Protein 8RDM (pdb70)

InterPro domains:
  IPR001077 O-methyltransferase, C-terminal domain [PF00891] (115-324)
  IPR012967 Caffeic acid 3-O-methyltransferase-like, dimerisation domain [PF08100] (16-91)
  IPR016461 O-methyltransferase-like [PIRSF005739] (3-325)
  IPR016461 O-methyltransferase-like [PS51683] (16-346)
  IPR029063 S-adenosyl-L-methionine-dependent methyltransferase superfamily [G3DSA:3.40.50.150] (156-325)
  IPR029063 S-adenosyl-L-methionine-dependent methyltransferase superfamily [SSF53335] (97-338)
  IPR036388 Winged helix-like DNA-binding domain superfamily [G3DSA:1.10.10.10] (1-103)
  IPR036390 Winged helix DNA-binding domain superfamily [SSF46785] (14-96)

Nearest PDB structures (foldseek):
  8rdn-assembly2_D  TM=1.000E+00  e=4.407E-62  Xenorhabdus doucetiae FRM16 = DSM 17909
  3gwz-assembly1_A  TM=9.019E-01  e=2.117E-31  Streptomyces lavendulae
  8h3t-assembly1_B  TM=9.261E-01  e=1.128E-29  Streptomyces galtieri
  4wxh-assembly1_B  TM=8.421E-01  e=4.595E-28  Streptomyces peucetius
  7phe-assembly1_B  TM=8.552E-01  e=6.692E-28  Streptomyces peucetius

Radius of gyration: 21.36 Å; Cα contacts (8 Å, |Δi|>4): 637; chains: 1; bounding box: 58×55×50 Å

Solvent-accessible surface area: 17078 Å² total; per-residue (Å²): 93,95,181,74,89,101,91,108,154,110,128,28,74,142,59,65,111,31,37,3,18,1,2,120,51,45,0,2,49,48,10,12,135,41,115,17,32,3,117,101,5,12,219,82,19,145,60,96,29,102,31,0,44,173,27,0,135,38,0,33,68,63,37,38,4,101,50,68,108,126,6,70,0,23,26,31,88,51,0,19,60,12,36,115,97,46,119,89,25,42,9,35,37,20,58,6,50,29,20,66,36,3,50,121,0,74,116,45,43,122,75,0,100,182,57,49,142,22,2,0,41,115,73,40,66,31,61,5,62,118,29,5,51,57,81,104,157,19,11,48,70,28,6,13,0,43,84,6,30,11,39,17,2,3,84,20,0,18,106,82,14,92,2,79,92,32,196,44,1,5,1,0,18,11,17,7,0,10,6,0,12,13,0,0,132,100,40,99,125,7,119,6,33,0,5,22,56,79,80,11,9,114,95,0,29,102,74,3,163,89,24,42,4,109,106,33,6,60,43,58,54,30,73,30,52,112,78,6,26,58,76,12,45,0,0,0,0,18,12,7,3,20,13,49,63,36,119,55,0,11,122,0,0,33,12,0,87,99,9,4,70,135,233,4,81,0,0,2,0,11,12,40,23,58,130,173,72,94,132,56,104,11,99,54,65,2,55,83,20,30,52,28,18,23,0,5,32,15,5,111,4,16,30,108,63,34,14,58,142,4,0,60,156,1,24,0,59,11,74,123,37,33,97,14,29,97,91,3,20,12,21,0,0,7,0,34,43,28,131,136

Organism: NCBI:txid173560

Secondary structure (DSSP, 8-state):
-HHHHHHHHHTHHHHHHHHHHHHHTTHHHHHTTS-EEHHHHHHHHT--HHHHHHHHHHHHHTTSEEEEETTEEEE-HHHHTTSTT-TT--HHHHHHHTSHHHHGGGGGHHHHHHHSS-SHHHHHSS-HHHHHHT-HHHHHHHHHHHHHHHHHHHTTGGGTS--TT-SEEEEET-TTSHHHHHHHTT-TT-EEEEEE-HHHHHHHHHHHHHTT-TTTEEEEE--TTT------SEEEEES-GGGS-HHHHHHHHHHHHHHHTTT-EEEEEE-EE-SS-----SSS-HHHHHHHHHHHHS---EEHHHHHHHHHHTTEEEEEEEE--TTT--EEEEEEE---

Sequence (340 aa):
GARSLLMQRLFGSRVTEVLAAMARLDLADAIGDGIADVHDLARSCDLPADGLHRLLRALAGLGMCCEESEPGKFALTASGALLRKDHPESVYDFARFHTAPETTRPWTNLEQALRTGRPTFDEHFGSPLYEYMAGHPELSARFAAAMRGESLATADTIAEHYDFSPYRTVVTDVGGGDGTLITTAILRRRHPDLRRGTIFETPEIAERAAERVRAAGLHDRCAVVVSGDFFDLVPGGADLYLVKSTLHNWDDEHVVRILSSCRTALADRGRLLVIDVVLPDRRAEPDPAELNPYVKDLQMLVLLGGRERTRAHLDRLCARAGLVIDRVLPLPPHVGLSLTEVVPAPA

Structure (mmCIF, N/CA/C/O backbone):
data_8RDM
#
_entry.id   8RDM
#
_cell.length_a   53.210
_cell.length_b   53.210
_cell.length_c   207.950
_cell.angle_alpha   90.00
_cell.angle_beta   90.00
_cell.angle_gamma   90.00
#
_symmetry.space_group_name_H-M   'P 41 2 2'
#
loop_
_entity.id
_entity.type
_entity.pdbx_description
1 polymer DtpM
2 non-polymer S-ADENOSYL-L-HOMOCYSTEINE
3 non-polymer GLYCEROL
4 water water
#
loop_
_atom_site.group_PDB
_atom_site.id
_atom_site.type_symbol
_atom_site.label_atom_id
_atom_site.label_alt_id
_atom_site.label_comp_id
_atom_site.label_asym_id
_atom_site.label_entity_id
_atom_site.label_seq_id
_atom_site.pdbx_PDB_ins_code
_atom_site.Cartn_x
_atom_site.Cartn_y
_atom_site.Cartn_z
_atom_site.occupancy
_atom_site.B_iso_or_equiv
_atom_site.auth_seq_id
_atom_site.auth_comp_id
_atom_site.auth_asym_id
_atom_site.auth_atom_id
_atom_site.pdbx_PDB_model_num
ATOM 1 N N . GLY A 1 9 ? 9.023 40.405 17.020 1.00 38.57 10 GLY A N 1
ATOM 2 C CA . GLY A 1 9 ? 9.382 40.880 15.653 1.00 36.01 10 GLY A CA 1
ATOM 3 C C . GLY A 1 9 ? 8.966 42.324 15.416 1.00 31.95 10 GLY A C 1
ATOM 4 O O . GLY A 1 9 ? 8.485 42.974 16.367 1.00 29.94 10 GLY A O 1
ATOM 5 N N . ALA A 1 10 ? 9.144 42.807 14.183 1.00 28.57 11 ALA A N 1
ATOM 6 C CA . ALA A 1 10 ? 8.904 44.210 13.768 1.00 27.22 11 ALA A CA 1
ATOM 7 C C . ALA A 1 10 ? 7.412 44.553 13.890 1.00 24.75 11 ALA A C 1
ATOM 8 O O . ALA A 1 10 ? 7.091 45.652 14.386 1.00 25.46 11 ALA A O 1
ATOM 10 N N . ARG A 1 11 ? 6.534 43.646 13.455 1.00 23.37 12 ARG A N 1
ATOM 11 C CA . ARG A 1 11 ? 5.059 43.834 13.486 1.00 23.29 12 ARG A CA 1
ATOM 12 C C . ARG A 1 11 ? 4.567 43.785 14.939 1.00 22.95 12 ARG A C 1
ATOM 13 O O . ARG A 1 11 ? 3.791 44.679 15.322 1.00 23.59 12 ARG A O 1
ATOM 21 N N . SER A 1 12 ? 5.002 42.789 15.715 1.00 23.45 13 SER A N 1
ATOM 22 C CA . SER A 1 12 ? 4.633 42.621 17.148 1.00 24.57 13 SER A CA 1
ATOM 23 C C . SER A 1 12 ? 4.980 43.894 17.934 1.00 25.05 13 SER A C 1
ATOM 24 O O . SER A 1 12 ? 4.112 44.366 18.695 1.00 26.63 13 SER A O 1
ATOM 27 N N . LEU A 1 13 ? 6.194 44.429 17.754 1.00 26.03 14 LEU A N 1
ATOM 28 C CA . LEU A 1 13 ? 6.666 45.659 18.450 1.00 27.02 14 LEU A CA 1
ATOM 29 C C . LEU A 1 13 ? 5.715 46.819 18.135 1.00 25.93 14 LEU A C 1
ATOM 30 O O . LEU A 1 13 ? 5.296 47.512 19.083 1.00 27.09 14 LEU A O 1
ATOM 35 N N . LEU A 1 14 ? 5.379 47.021 16.858 1.00 24.08 15 LEU A N 1
ATOM 36 C CA . LEU A 1 14 ? 4.492 48.131 16.416 1.00 23.46 15 LEU A CA 1
ATOM 37 C C . LEU A 1 14 ? 3.109 47.964 17.056 1.00 23.29 15 LEU A C 1
ATOM 38 O O . LEU A 1 14 ? 2.599 48.953 17.614 1.00 23.50 15 LEU A O 1
ATOM 43 N N . MET A 1 15 ? 2.534 46.759 16.978 1.00 24.27 16 MET A N 1
ATOM 44 C CA . MET A 1 15 ? 1.193 46.430 17.535 1.00 27.11 16 MET A CA 1
ATOM 45 C C . MET A 1 15 ? 1.173 46.734 19.036 1.00 27.63 16 MET A C 1
ATOM 46 O O . MET A 1 15 ? 0.187 47.345 19.495 1.00 29.24 16 MET A O 1
ATOM 51 N N . GLN A 1 16 ? 2.224 46.319 19.753 1.00 29.48 17 GLN A N 1
ATOM 52 C CA . GLN A 1 16 ? 2.449 46.607 21.197 1.00 31.85 17 GLN A CA 1
ATOM 53 C C . GLN A 1 16 ? 2.340 48.118 21.442 1.00 30.47 17 GLN A C 1
ATOM 54 O O . GLN A 1 16 ? 1.539 48.509 22.320 1.00 32.32 17 GLN A O 1
ATOM 60 N N . ARG A 1 17 ? 3.123 48.922 20.710 1.00 27.49 18 ARG A N 1
ATOM 61 C CA . ARG A 1 17 ? 3.185 50.403 20.870 1.00 27.86 18 ARG A CA 1
ATOM 62 C C . ARG A 1 17 ? 1.791 51.001 20.666 1.00 25.96 18 ARG A C 1
ATOM 63 O O . ARG A 1 17 ? 1.404 51.873 21.463 1.00 24.61 18 ARG A O 1
ATOM 71 N N . LEU A 1 18 ? 1.087 50.570 19.613 1.00 23.57 19 LEU A N 1
ATOM 72 C CA . LEU A 1 18 ? -0.221 51.147 19.202 1.00 23.57 19 LEU A CA 1
ATOM 73 C C . LEU A 1 18 ? -1.266 50.921 20.303 1.00 23.58 19 LEU A C 1
ATOM 74 O O . LEU A 1 18 ? -2.095 51.820 20.501 1.00 24.50 19 LEU A O 1
ATOM 79 N N . PHE A 1 19 ? -1.205 49.792 21.018 1.00 24.20 20 PHE A N 1
ATOM 80 C CA . PHE A 1 19 ? -2.190 49.415 22.069 1.00 26.02 20 PHE A CA 1
ATOM 81 C C . PHE A 1 19 ? -1.741 49.921 23.449 1.00 25.19 20 PHE A C 1
ATOM 82 O O . PHE A 1 19 ? -2.417 49.598 24.446 1.00 25.75 20 PHE A O 1
ATOM 90 N N . GLY A 1 20 ? -0.684 50.739 23.498 1.00 24.84 21 GLY A N 1
ATOM 91 C CA . GLY A 1 20 ? -0.110 51.296 24.739 1.00 25.06 21 GLY A CA 1
ATOM 92 C C . GLY A 1 20 ? -1.116 52.097 25.552 1.00 23.73 21 GLY A C 1
ATOM 93 O O . GLY A 1 20 ? -1.125 51.935 26.789 1.00 24.12 21 GLY A O 1
ATOM 94 N N . SER A 1 21 ? -1.929 52.940 24.906 1.00 24.22 22 SER A N 1
ATOM 95 C CA . SER A 1 21 ? -2.907 53.833 25.588 1.00 24.10 22 SER A CA 1
ATOM 96 C C . SER A 1 21 ? -3.984 52.997 26.288 1.00 24.39 22 SER A C 1
ATOM 97 O O . SER A 1 21 ? -4.418 53.394 27.384 1.00 25.10 22 SER A O 1
ATOM 100 N N . ARG A 1 22 ? -4.386 51.875 25.684 1.00 22.83 23 ARG A N 1
ATOM 101 C CA . ARG A 1 22 ? -5.408 50.955 26.249 1.00 23.80 23 ARG A CA 1
ATOM 102 C C . ARG A 1 22 ? -4.808 50.253 27.474 1.00 23.15 23 ARG A C 1
ATOM 103 O O . ARG A 1 22 ? -5.497 50.162 28.505 1.00 23.10 23 ARG A O 1
ATOM 111 N N . VAL A 1 23 ? -3.547 49.823 27.377 1.00 22.38 24 VAL A N 1
ATOM 112 C CA . VAL A 1 23 ? -2.782 49.216 28.507 1.00 22.58 24 VAL A CA 1
ATOM 113 C C . VAL A 1 23 ? -2.747 50.217 29.672 1.00 22.30 24 VAL A C 1
ATOM 114 O O . VAL A 1 23 ? -3.011 49.800 30.815 1.00 22.60 24 VAL A O 1
ATOM 118 N N . THR A 1 24 ? -2.457 51.493 29.401 1.00 22.32 25 THR A N 1
ATOM 119 C CA . THR A 1 24 ? -2.378 52.559 30.435 1.00 22.53 25 THR A CA 1
ATOM 120 C C . THR A 1 24 ? -3.744 52.692 31.120 1.00 22.80 25 THR A C 1
ATOM 121 O O . THR A 1 24 ? -3.771 52.748 32.365 1.00 24.26 25 THR A O 1
ATOM 125 N N . GLU A 1 25 ? -4.833 52.705 30.344 1.00 23.47 26 GLU A N 1
ATOM 126 C CA . GLU A 1 25 ? -6.220 52.841 30.867 1.00 24.95 26 GLU A CA 1
ATOM 127 C C . GLU A 1 25 ? -6.529 51.681 31.824 1.00 23.77 26 GLU A C 1
ATOM 128 O O . GLU A 1 25 ? -7.203 51.927 32.838 1.00 24.10 26 GLU A O 1
ATOM 134 N N . VAL A 1 26 ? -6.052 50.468 31.526 1.00 23.13 27 VAL A N 1
ATOM 135 C CA . VAL A 1 26 ? -6.254 49.267 32.394 1.00 23.99 27 VAL A CA 1
ATOM 136 C C . VAL A 1 26 ? -5.541 49.511 33.732 1.00 23.25 27 VAL A C 1
ATOM 137 O O . VAL A 1 26 ? -6.160 49.276 34.786 1.00 21.79 27 VAL A O 1
ATOM 141 N N . LEU A 1 27 ? -4.288 49.970 33.686 1.00 23.20 28 LEU A N 1
ATOM 142 C CA . LEU A 1 27 ? -3.467 50.268 34.892 1.00 24.56 28 LEU A CA 1
ATOM 143 C C . LEU A 1 27 ? -4.091 51.432 35.672 1.00 24.81 28 LEU A C 1
ATOM 144 O O . LEU A 1 27 ? -4.129 51.345 36.920 1.00 24.96 28 LEU A O 1
ATOM 149 N N . ALA A 1 28 ? -4.569 52.467 34.973 1.00 24.36 29 ALA A N 1
ATOM 150 C CA . ALA A 1 28 ? -5.222 53.658 35.571 1.00 24.75 29 ALA A CA 1
ATOM 151 C C . ALA A 1 28 ? -6.436 53.220 36.402 1.00 24.83 29 ALA A C 1
ATOM 152 O O . ALA A 1 28 ? -6.588 53.725 37.533 1.00 25.32 29 ALA A O 1
ATOM 154 N N . ALA A 1 29 ? -7.253 52.305 35.867 1.00 24.64 30 ALA A N 1
ATOM 155 C CA . ALA A 1 29 ? -8.458 51.750 36.529 1.00 25.96 30 ALA A CA 1
ATOM 156 C C . ALA A 1 29 ? -8.046 51.013 37.808 1.00 25.96 30 ALA A C 1
ATOM 157 O O . ALA A 1 29 ? -8.689 51.236 38.851 1.00 26.68 30 ALA A O 1
ATOM 159 N N . MET A 1 30 ? -7.011 50.172 37.733 1.00 25.64 31 MET A N 1
ATOM 160 C CA . MET A 1 30 ? -6.497 49.421 38.909 1.00 26.41 31 MET A CA 1
ATOM 161 C C . MET A 1 30 ? -6.146 50.412 40.025 1.00 26.63 31 MET A C 1
ATOM 162 O O . MET A 1 30 ? -6.570 50.175 41.172 1.00 25.99 31 MET A O 1
ATOM 167 N N . ALA A 1 31 ? -5.420 51.485 39.691 1.00 25.48 32 ALA A N 1
ATOM 168 C CA . ALA A 1 31 ? -4.937 52.517 40.641 1.00 26.01 32 ALA A CA 1
ATOM 169 C C . ALA A 1 31 ? -6.123 53.300 41.221 1.00 26.45 32 ALA A C 1
ATOM 170 O O . ALA A 1 31 ? -6.195 53.424 42.458 1.00 25.57 32 ALA A O 1
ATOM 172 N N . ARG A 1 32 ? -7.018 53.806 40.367 1.00 28.16 33 ARG A N 1
ATOM 173 C CA . ARG A 1 32 ? -8.189 54.628 40.782 1.00 29.15 33 ARG A CA 1
ATOM 174 C C . ARG A 1 32 ? -9.111 53.814 41.701 1.00 28.62 33 ARG A C 1
ATOM 175 O O . ARG A 1 32 ? -9.647 54.406 42.653 1.00 29.13 33 ARG A O 1
ATOM 183 N N . LEU A 1 33 ? -9.283 52.515 41.431 1.00 27.69 34 LEU A N 1
ATOM 184 C CA . LEU A 1 33 ? -10.193 51.616 42.198 1.00 28.84 34 LEU A CA 1
ATOM 185 C C . LEU A 1 33 ? -9.468 51.009 43.408 1.00 28.15 34 LEU A C 1
ATOM 186 O O . LEU A 1 33 ? -10.127 50.263 44.156 1.00 27.79 34 LEU A O 1
ATOM 191 N N . ASP A 1 34 ? -8.171 51.297 43.585 1.00 28.78 35 ASP A N 1
ATOM 192 C CA . ASP A 1 34 ? -7.342 50.836 44.735 1.00 29.37 35 ASP A CA 1
ATOM 193 C C . ASP A 1 34 ? -7.400 49.306 44.841 1.00 27.78 35 ASP A C 1
ATOM 194 O O . ASP A 1 34 ? -7.428 48.791 45.979 1.00 27.03 35 ASP A O 1
ATOM 199 N N . LEU A 1 35 ? -7.405 48.606 43.702 1.00 27.81 36 LEU A N 1
ATOM 200 C CA . LEU A 1 35 ? -7.555 47.126 43.641 1.00 27.53 36 LEU A CA 1
ATOM 201 C C . LEU A 1 35 ? -6.324 46.445 44.250 1.00 26.35 36 LEU A C 1
ATOM 202 O O . LEU A 1 35 ? -6.500 45.371 44.845 1.00 27.53 36 LEU A O 1
ATOM 207 N N . ALA A 1 36 ? -5.134 47.037 44.102 1.00 25.46 37 ALA A N 1
ATOM 208 C CA . ALA A 1 36 ? -3.864 46.495 44.642 1.00 25.65 37 ALA A CA 1
ATOM 209 C C . ALA A 1 36 ? -3.979 46.357 46.165 1.00 26.62 37 ALA A C 1
ATOM 210 O O . ALA A 1 36 ? -3.686 45.265 46.689 1.00 27.26 37 ALA A O 1
ATOM 212 N N . ASP A 1 37 ? -4.418 47.421 46.842 1.00 26.91 38 ASP A N 1
ATOM 213 C CA . ASP A 1 37 ? -4.592 47.452 48.319 1.00 29.17 38 ASP A CA 1
ATOM 214 C C . ASP A 1 37 ? -5.711 46.487 48.725 1.00 29.27 38 ASP A C 1
ATOM 215 O O . ASP A 1 37 ? -5.564 45.837 49.774 1.00 32.29 38 ASP A O 1
ATOM 220 N N . ALA A 1 38 ? -6.778 46.389 47.923 1.00 28.87 39 ALA A N 1
ATOM 221 C CA . ALA A 1 38 ? -7.939 45.497 48.172 1.00 29.95 39 ALA A CA 1
ATOM 222 C C . ALA A 1 38 ? -7.485 44.030 48.155 1.00 30.59 39 ALA A C 1
ATOM 223 O O . ALA A 1 38 ? -7.952 43.260 49.013 1.00 32.13 39 ALA A O 1
ATOM 225 N N . ILE A 1 39 ? -6.609 43.663 47.215 1.00 30.31 40 ILE A N 1
ATOM 226 C CA . ILE A 1 39 ? -6.031 42.290 47.092 1.00 30.85 40 ILE A CA 1
ATOM 227 C C . ILE A 1 39 ? -4.974 42.096 48.189 1.00 32.22 40 ILE A C 1
ATOM 228 O O . ILE A 1 39 ? -5.027 41.061 48.884 1.00 34.61 40 ILE A O 1
ATOM 233 N N . GLY A 1 40 ? -4.046 43.049 48.322 1.00 31.88 41 GLY A N 1
ATOM 234 C CA . GLY A 1 40 ? -2.990 43.046 49.353 1.00 32.83 41 GLY A CA 1
ATOM 235 C C . GLY A 1 40 ? -2.065 41.847 49.221 1.00 33.15 41 GLY A C 1
ATOM 236 O O . GLY A 1 40 ? -1.571 41.605 48.103 1.00 33.19 41 GLY A O 1
ATOM 237 N N . ASP A 1 41 ? -1.856 41.112 50.319 1.00 33.58 42 ASP A N 1
ATOM 238 C CA . ASP A 1 41 ? -0.839 40.032 50.441 1.00 36.21 42 ASP A CA 1
ATOM 239 C C . ASP A 1 41 ? -1.446 38.662 50.114 1.00 37.15 42 ASP A C 1
ATOM 240 O O . ASP A 1 41 ? -0.661 37.717 49.898 1.00 39.29 42 ASP A O 1
ATOM 245 N N . GLY A 1 42 ? -2.778 38.549 50.080 1.00 35.96 43 GLY A N 1
ATOM 246 C CA . GLY A 1 42 ? -3.479 37.254 49.989 1.00 37.12 43 GLY A CA 1
ATOM 247 C C . GLY A 1 42 ? -3.985 36.943 48.590 1.00 36.45 43 GLY A C 1
ATOM 248 O O . GLY A 1 42 ? -3.606 37.652 47.629 1.00 33.09 43 GLY A O 1
ATOM 249 N N . ILE A 1 43 ? -4.784 35.878 48.488 1.00 35.83 44 ILE A N 1
ATOM 250 C CA . ILE A 1 43 ? -5.627 35.533 47.307 1.00 36.32 44 ILE A CA 1
ATOM 251 C C . ILE A 1 43 ? -7.047 36.030 47.602 1.00 35.32 44 ILE A C 1
ATOM 252 O O . ILE A 1 43 ? -7.614 35.613 48.629 1.00 35.13 44 ILE A O 1
ATOM 257 N N . ALA A 1 44 ? -7.580 36.906 46.747 1.00 33.23 45 ALA A N 1
ATOM 258 C CA . ALA A 1 44 ? -8.912 37.538 46.893 1.00 33.37 45 ALA A CA 1
ATOM 259 C C . ALA A 1 44 ? -9.874 36.963 45.848 1.00 32.06 45 ALA A C 1
ATOM 260 O O . ALA A 1 44 ? -9.458 36.783 44.686 1.00 30.40 45 ALA A O 1
ATOM 262 N N . ASP A 1 45 ? -11.113 36.685 46.257 1.00 31.92 46 ASP A N 1
ATOM 263 C CA . ASP A 1 45 ? -12.209 36.245 45.356 1.00 33.34 46 ASP A CA 1
ATOM 264 C C . ASP A 1 45 ? -12.799 37.482 44.671 1.00 31.21 46 ASP A C 1
ATOM 265 O O . ASP A 1 45 ? -13.025 38.487 45.368 1.00 30.89 46 ASP A O 1
ATOM 270 N N . VAL A 1 46 ? -13.042 37.404 43.359 1.00 31.52 47 VAL A N 1
ATOM 271 C CA . VAL A 1 46 ? -13.541 38.546 42.534 1.00 31.38 47 VAL A CA 1
ATOM 272 C C . VAL A 1 46 ? -14.877 39.046 43.105 1.00 32.90 47 VAL A C 1
ATOM 273 O O . VAL A 1 46 ? -15.103 40.271 43.063 1.00 32.57 47 VAL A O 1
ATOM 277 N N . HIS A 1 47 ? -15.723 38.145 43.620 1.00 33.39 48 HIS A N 1
ATOM 278 C CA . HIS A 1 47 ? -17.054 38.478 44.201 1.00 36.02 48 HIS A CA 1
ATOM 279 C C . HIS A 1 47 ? -16.875 39.327 45.465 1.00 37.16 48 HIS A C 1
ATOM 280 O O . HIS A 1 47 ? -17.687 40.253 45.666 1.00 39.92 48 HIS A O 1
ATOM 287 N N . ASP A 1 48 ? -15.855 39.028 46.276 1.00 37.40 49 ASP A N 1
ATOM 288 C CA . ASP A 1 48 ? -15.519 39.792 47.508 1.00 39.52 49 ASP A CA 1
ATOM 289 C C . ASP A 1 48 ? -14.987 41.174 47.108 1.00 40.88 49 ASP A C 1
ATOM 290 O O . ASP A 1 48 ? -15.415 42.165 47.729 1.00 43.80 49 ASP A O 1
ATOM 295 N N . LEU A 1 49 ? -14.110 41.231 46.098 1.00 39.62 50 LEU A N 1
ATOM 296 C CA . LEU A 1 49 ? -13.491 42.483 45.579 1.00 39.83 50 LEU A CA 1
ATOM 297 C C . LEU A 1 49 ? -14.564 43.384 44.951 1.00 41.81 50 LEU A C 1
ATOM 298 O O . LEU A 1 49 ? -14.447 44.617 45.090 1.00 43.24 50 LEU A O 1
ATOM 303 N N . ALA A 1 50 ? -15.560 42.793 44.280 1.00 43.27 51 ALA A N 1
ATOM 304 C CA . ALA A 1 50 ? -16.664 43.505 43.591 1.00 45.58 51 ALA A CA 1
ATOM 305 C C . ALA A 1 50 ? -17.427 44.386 44.589 1.00 49.29 51 ALA A C 1
ATOM 306 O O . ALA A 1 50 ? -17.874 45.479 44.186 1.00 52.41 51 ALA A O 1
ATOM 308 N N . ARG A 1 51 ? -17.549 43.932 45.842 1.00 53.86 52 ARG A N 1
ATOM 309 C CA . ARG A 1 51 ? -18.247 44.651 46.945 1.00 58.18 52 ARG A CA 1
ATOM 310 C C . ARG A 1 51 ? -17.236 45.498 47.734 1.00 61.30 52 ARG A C 1
ATOM 311 O O . ARG A 1 51 ? -17.397 45.618 48.966 1.00 63.93 52 ARG A O 1
ATOM 319 N N . SER A 1 52 ? -16.249 46.080 47.041 1.00 63.46 53 SER A N 1
ATOM 320 C CA . SER A 1 52 ? -15.222 46.997 47.608 1.00 64.02 53 SER A CA 1
ATOM 321 C C . SER A 1 52 ? -15.062 48.259 46.746 1.00 63.95 53 SER A C 1
ATOM 322 O O . SER A 1 52 ? -14.624 49.282 47.306 1.00 64.16 53 SER A O 1
ATOM 325 N N . CYS A 1 53 ? -15.388 48.201 45.447 1.00 63.55 54 CYS A N 1
ATOM 326 C CA . CYS A 1 53 ? -15.061 49.263 44.453 1.00 61.70 54 CYS A CA 1
ATOM 327 C C . CYS A 1 53 ? -16.256 49.625 43.556 1.00 59.59 54 CYS A C 1
ATOM 328 O O . CYS A 1 53 ? -16.039 50.388 42.593 1.00 63.40 54 CYS A O 1
ATOM 331 N N . ASP A 1 54 ? -17.456 49.104 43.838 1.00 57.29 55 ASP A N 1
ATOM 332 C CA . ASP A 1 54 ? -18.734 49.517 43.192 1.00 59.59 55 ASP A CA 1
ATOM 333 C C . ASP A 1 54 ? -18.786 49.066 41.723 1.00 53.85 55 ASP A C 1
ATOM 334 O O . ASP A 1 54 ? -19.609 49.628 40.968 1.00 53.38 55 ASP A O 1
ATOM 339 N N . LEU A 1 55 ? -17.956 48.093 41.325 1.00 46.49 56 LEU A N 1
ATOM 340 C CA . LEU A 1 55 ? -18.075 47.374 40.027 1.00 41.80 56 LEU A CA 1
ATOM 341 C C . LEU A 1 55 ? -18.797 46.054 40.277 1.00 41.01 56 LEU A C 1
ATOM 342 O O . LEU A 1 55 ? -18.647 45.464 41.343 1.00 41.46 56 LEU A O 1
ATOM 347 N N . PRO A 1 56 ? -19.597 45.548 39.310 1.00 40.15 57 PRO A N 1
ATOM 348 C CA . PRO A 1 56 ? -20.163 44.204 39.413 1.00 40.51 57 PRO A CA 1
ATOM 349 C C . PRO A 1 56 ? -19.082 43.142 39.155 1.00 37.97 57 PRO A C 1
ATOM 350 O O . PRO A 1 56 ? -18.051 43.482 38.592 1.00 37.96 57 PRO A O 1
ATOM 354 N N . ALA A 1 57 ? -19.348 41.898 39.565 1.00 36.59 58 ALA A N 1
ATOM 355 C CA . ALA A 1 57 ? -18.399 40.759 39.538 1.00 36.11 58 ALA A CA 1
ATOM 356 C C . ALA A 1 57 ? -17.858 40.544 38.119 1.00 35.63 58 ALA A C 1
ATOM 357 O O . ALA A 1 57 ? -16.627 40.438 37.978 1.00 35.98 58 ALA A O 1
ATOM 359 N N . ASP A 1 58 ? -18.735 40.477 37.110 1.00 36.58 59 ASP A N 1
ATOM 360 C CA . ASP A 1 58 ? -18.347 40.212 35.696 1.00 37.45 59 ASP A CA 1
ATOM 361 C C . ASP A 1 58 ? -17.356 41.287 35.232 1.00 35.40 59 ASP A C 1
ATOM 362 O O . ASP A 1 58 ? -16.261 40.915 34.761 1.00 35.48 59 ASP A O 1
ATOM 367 N N . GLY A 1 59 ? -17.728 42.563 35.369 1.00 33.66 60 GLY A N 1
ATOM 368 C CA . GLY A 1 59 ? -16.901 43.721 34.974 1.00 32.71 60 GLY A CA 1
ATOM 369 C C . GLY A 1 59 ? -15.538 43.703 35.647 1.00 30.11 60 GLY A C 1
ATOM 370 O O . GLY A 1 59 ? -14.521 43.827 34.937 1.00 29.33 60 GLY A O 1
ATOM 371 N N . LEU A 1 60 ? -15.504 43.540 36.972 1.00 29.40 61 LEU A N 1
ATOM 372 C CA . LEU A 1 60 ? -14.237 43.510 37.750 1.00 29.15 61 LEU A CA 1
ATOM 373 C C . LEU A 1 60 ? -13.392 42.309 37.307 1.00 27.29 61 LEU A C 1
ATOM 374 O O . LEU A 1 60 ? -12.165 42.475 37.182 1.00 26.72 61 LEU A O 1
ATOM 379 N N . HIS A 1 61 ? -14.015 41.151 37.058 1.00 26.74 62 HIS A N 1
ATOM 380 C CA . HIS A 1 61 ? -13.312 39.908 36.634 1.00 26.73 62 HIS A CA 1
ATOM 381 C C . HIS A 1 61 ? -12.564 40.161 35.316 1.00 26.09 62 HIS A C 1
ATOM 382 O O . HIS A 1 61 ? -11.394 39.746 35.209 1.00 25.68 62 HIS A O 1
ATOM 389 N N . ARG A 1 62 ? -13.206 40.832 34.358 1.00 25.80 63 ARG A N 1
ATOM 390 C CA . ARG A 1 62 ? -12.608 41.150 33.032 1.00 26.25 63 ARG A CA 1
ATOM 391 C C . ARG A 1 62 ? -11.396 42.073 33.233 1.00 25.48 63 ARG A C 1
ATOM 392 O O . ARG A 1 62 ? -10.354 41.826 32.594 1.00 24.61 63 ARG A O 1
ATOM 400 N N . LEU A 1 63 ? -11.512 43.078 34.108 1.00 24.71 64 LEU A N 1
ATOM 401 C CA . LEU A 1 63 ? -10.408 44.032 34.407 1.00 24.39 64 LEU A CA 1
ATOM 402 C C . LEU A 1 63 ? -9.234 43.275 35.043 1.00 23.45 64 LEU A C 1
ATOM 403 O O . LEU A 1 63 ? -8.094 43.484 34.607 1.00 22.51 64 LEU A O 1
ATOM 408 N N . LEU A 1 64 ? -9.504 42.427 36.037 1.00 24.36 65 LEU A N 1
ATOM 409 C CA . LEU A 1 64 ? -8.459 41.656 36.764 1.00 25.06 65 LEU A CA 1
ATOM 410 C C . LEU A 1 64 ? -7.766 40.685 35.799 1.00 24.18 65 LEU A C 1
ATOM 411 O O . LEU A 1 64 ? -6.538 40.528 35.906 1.00 24.08 65 LEU A O 1
ATOM 416 N N . ARG A 1 65 ? -8.516 40.072 34.880 1.00 24.09 66 ARG A N 1
ATOM 417 C CA . ARG A 1 65 ? -7.952 39.154 33.855 1.00 24.36 66 ARG A CA 1
ATOM 418 C C . ARG A 1 65 ? -7.002 39.942 32.942 1.00 23.14 66 ARG A C 1
ATOM 419 O O . ARG A 1 65 ? -5.923 39.410 32.628 1.00 23.16 66 ARG A O 1
ATOM 427 N N . ALA A 1 66 ? -7.361 41.173 32.564 1.00 22.95 67 ALA A N 1
ATOM 428 C CA . ALA A 1 66 ? -6.496 42.073 31.765 1.00 22.38 67 ALA A CA 1
ATOM 429 C C . ALA A 1 66 ? -5.229 42.392 32.566 1.00 22.07 67 ALA A C 1
ATOM 430 O O . ALA A 1 66 ? -4.130 42.295 31.995 1.00 21.27 67 ALA A O 1
ATOM 432 N N . LEU A 1 67 ? -5.370 42.708 33.856 1.00 22.21 68 LEU A N 1
ATOM 433 C CA . LEU A 1 67 ? -4.218 43.033 34.740 1.00 23.03 68 LEU A CA 1
ATOM 434 C C . LEU A 1 67 ? -3.307 41.807 34.891 1.00 22.37 68 LEU A C 1
ATOM 435 O O . LEU A 1 67 ? -2.080 42.001 34.926 1.00 23.69 68 LEU A O 1
ATOM 440 N N . ALA A 1 68 ? -3.870 40.596 34.938 1.00 22.81 69 ALA A N 1
ATOM 441 C CA . ALA A 1 68 ? -3.102 39.326 34.939 1.00 24.07 69 ALA A CA 1
ATOM 442 C C . ALA A 1 68 ? -2.382 39.154 33.594 1.00 24.84 69 ALA A C 1
ATOM 443 O O . ALA A 1 68 ? -1.202 38.741 33.596 1.00 24.57 69 ALA A O 1
ATOM 445 N N . GLY A 1 69 ? -3.059 39.485 32.491 1.00 24.55 70 GLY A N 1
ATOM 446 C CA . GLY A 1 69 ? -2.493 39.454 31.129 1.00 24.39 70 GLY A CA 1
ATOM 447 C C . GLY A 1 69 ? -1.367 40.460 30.949 1.00 24.63 70 GLY A C 1
ATOM 448 O O . GLY A 1 69 ? -0.560 40.263 30.021 1.00 25.77 70 GLY A O 1
ATOM 449 N N . LEU A 1 70 ? -1.311 41.498 31.792 1.00 24.30 71 LEU A N 1
ATOM 450 C CA . LEU A 1 70 ? -0.298 42.588 31.727 1.00 25.84 71 LEU A CA 1
ATOM 451 C C . LEU A 1 70 ? 0.727 42.452 32.863 1.00 26.42 71 LEU A C 1
ATOM 452 O O . LEU A 1 70 ? 1.561 43.376 33.013 1.00 27.85 71 LEU A O 1
ATOM 457 N N . GLY A 1 71 ? 0.681 41.349 33.620 1.00 25.23 72 GLY A N 1
ATOM 458 C CA . GLY A 1 71 ? 1.721 40.965 34.595 1.00 26.63 72 GLY A CA 1
ATOM 459 C C . GLY A 1 71 ? 1.566 41.650 35.945 1.00 26.03 72 GLY A C 1
ATOM 460 O O . GLY A 1 71 ? 2.552 41.661 36.706 1.00 26.26 72 GLY A O 1
ATOM 461 N N . MET A 1 72 ? 0.380 42.185 36.255 1.00 26.03 73 MET A N 1
ATOM 462 C CA . MET A 1 72 ? 0.111 42.937 37.512 1.00 26.17 73 MET A CA 1
ATOM 463 C C . MET A 1 72 ? -0.532 42.036 38.575 1.00 26.32 73 MET A C 1
ATOM 464 O O . MET A 1 72 ? -0.444 42.375 39.770 1.00 26.04 73 MET A O 1
ATOM 469 N N A CYS A 1 73 ? -1.180 40.943 38.144 0.50 26.07 74 CYS A N 1
ATOM 470 N N B CYS A 1 73 ? -1.143 40.920 38.181 0.50 26.46 74 CYS A N 1
ATOM 471 C CA A CYS A 1 73 ? -1.930 39.980 39.001 0.50 26.25 74 CYS A CA 1
ATOM 472 C CA B CYS A 1 73 ? -1.717 39.946 39.144 0.50 26.48 74 CYS A CA 1
ATOM 473 C C A CYS A 1 73 ? -1.662 38.540 38.539 0.50 26.79 74 CYS A C 1
ATOM 474 C C B CYS A 1 73 ? -1.710 38.544 38.537 0.50 26.34 74 CYS A C 1
ATOM 475 O O A CYS A 1 73 ? -1.134 38.371 37.423 0.50 26.67 74 CYS A O 1
ATOM 476 O O B CYS A 1 73 ? -1.403 38.407 37.339 0.50 25.16 74 CYS A O 1
ATOM 481 N N . GLU A 1 74 ? -2.010 37.550 39.372 1.00 26.98 75 GLU A N 1
ATOM 482 C CA . GLU A 1 74 ? -2.050 36.113 39.001 1.00 29.13 75 GLU A CA 1
ATOM 483 C C . GLU A 1 74 ? -3.458 35.595 39.292 1.00 28.52 75 GLU A C 1
ATOM 484 O O . GLU A 1 74 ? -3.957 35.868 40.400 1.00 29.67 75 GLU A O 1
ATOM 490 N N . GLU A 1 75 ? -4.074 34.900 38.333 1.00 27.45 76 GLU A N 1
ATOM 491 C CA . GLU A 1 75 ? -5.350 34.169 38.540 1.00 28.06 76 GLU A CA 1
ATOM 492 C C . GLU A 1 75 ? -4.998 32.715 38.872 1.00 31.69 76 GLU A C 1
ATOM 493 O O . GLU A 1 75 ? -4.888 31.907 37.939 1.00 33.69 76 GLU A O 1
ATOM 499 N N . SER A 1 76 ? -4.784 32.420 40.158 1.00 35.06 77 SER A N 1
ATOM 500 C CA . SER A 1 76 ? -4.364 31.090 40.676 1.00 38.12 77 SER A CA 1
ATOM 501 C C . SER A 1 76 ? -5.432 30.045 40.339 1.00 40.96 77 SER A C 1
ATOM 502 O O . SER A 1 76 ? -5.064 28.938 39.910 1.00 43.92 77 SER A O 1
ATOM 505 N N . GLU A 1 77 ? -6.702 30.394 40.560 1.00 41.35 78 GLU A N 1
ATOM 506 C CA . GLU A 1 77 ? -7.899 29.616 40.144 1.00 41.43 78 GLU A CA 1
ATOM 507 C C . GLU A 1 77 ? -8.904 30.599 39.554 1.00 38.00 78 GLU A C 1
ATOM 508 O O . GLU A 1 77 ? -8.834 31.791 39.848 1.00 34.90 78 GLU A O 1
ATOM 514 N N . PRO A 1 78 ? -9.864 30.149 38.713 1.00 37.51 79 PRO A N 1
ATOM 515 C CA . PRO A 1 78 ? -10.873 31.051 38.158 1.00 36.08 79 PRO A CA 1
ATOM 516 C C . PRO A 1 78 ? -11.542 31.904 39.249 1.00 33.92 79 PRO A C 1
ATOM 517 O O . PRO A 1 78 ? -12.133 31.343 40.151 1.00 34.46 79 PRO A O 1
ATOM 521 N N . GLY A 1 79 ? -11.388 33.229 39.158 1.00 31.32 80 GLY A N 1
ATOM 522 C CA . GLY A 1 79 ? -12.033 34.215 40.047 1.00 31.75 80 GLY A CA 1
ATOM 523 C C . GLY A 1 79 ? -11.229 34.493 41.308 1.00 30.41 80 GLY A C 1
ATOM 524 O O . GLY A 1 79 ? -11.723 35.278 42.142 1.00 33.04 80 GLY A O 1
ATOM 525 N N . LYS A 1 80 ? -10.034 33.900 41.437 1.00 29.71 81 LYS A N 1
ATOM 526 C CA . LYS A 1 80 ? -9.126 34.054 42.608 1.00 31.27 81 LYS A CA 1
ATOM 527 C C . LYS A 1 80 ? -7.854 34.778 42.152 1.00 28.47 81 LYS A C 1
ATOM 528 O O . LYS A 1 80 ? -7.169 34.238 41.268 1.00 29.60 81 LYS A O 1
ATOM 534 N N . PHE A 1 81 ? -7.543 35.940 42.736 1.00 27.42 82 PHE A N 1
ATOM 535 C CA . PHE A 1 81 ? -6.446 36.831 42.274 1.00 27.38 82 PHE A CA 1
ATOM 536 C C . PHE A 1 81 ? -5.488 37.175 43.415 1.00 27.59 82 PHE A C 1
ATOM 537 O O . PHE A 1 81 ? -5.943 37.469 44.538 1.00 28.74 82 PHE A O 1
ATOM 545 N N . ALA A 1 82 ? -4.190 37.134 43.099 1.00 27.28 83 ALA A N 1
ATOM 546 C CA . ALA A 1 82 ? -3.068 37.618 43.934 1.00 27.95 83 ALA A CA 1
ATOM 547 C C . ALA A 1 82 ? -2.246 38.609 43.106 1.00 27.46 83 ALA A C 1
ATOM 548 O O . ALA A 1 82 ? -2.279 38.510 41.865 1.00 28.32 83 ALA A O 1
ATOM 550 N N . LEU A 1 83 ? -1.546 39.535 43.763 1.00 26.52 84 LEU A N 1
ATOM 551 C CA . LEU A 1 83 ? -0.636 40.498 43.091 1.00 26.68 84 LEU A CA 1
ATOM 552 C C . LEU A 1 83 ? 0.664 39.786 42.708 1.00 25.81 84 LEU A C 1
ATOM 553 O O . LEU A 1 83 ? 1.068 38.863 43.435 1.00 27.62 84 LEU A O 1
ATOM 558 N N . THR A 1 84 ? 1.277 40.210 41.602 1.00 25.18 85 THR A N 1
ATOM 559 C CA . THR A 1 84 ? 2.703 39.957 41.271 1.00 24.89 85 THR A CA 1
ATOM 560 C C . THR A 1 84 ? 3.535 41.035 41.971 1.00 24.07 85 THR A C 1
ATOM 561 O O . THR A 1 84 ? 2.923 41.948 42.565 1.00 23.53 85 THR A O 1
ATOM 565 N N . ALA A 1 85 ? 4.864 40.953 41.882 1.00 23.87 86 ALA A N 1
ATOM 566 C CA . ALA A 1 85 ? 5.794 41.993 42.384 1.00 24.03 86 ALA A CA 1
ATOM 567 C C . ALA A 1 85 ? 5.428 43.350 41.765 1.00 24.21 86 ALA A C 1
ATOM 568 O O . ALA A 1 85 ? 5.467 44.356 42.493 1.00 25.12 86 ALA A O 1
ATOM 570 N N . SER A 1 86 ? 5.072 43.374 40.474 1.00 23.32 87 SER A N 1
ATOM 571 C CA . SER A 1 86 ? 4.694 44.607 39.732 1.00 23.67 87 SER A CA 1
ATOM 572 C C . SER A 1 86 ? 3.403 45.197 40.312 1.00 22.93 87 SER A C 1
ATOM 573 O O . SER A 1 86 ? 3.373 46.414 40.569 1.00 24.53 87 SER A O 1
ATOM 576 N N . GLY A 1 87 ? 2.380 44.362 40.511 1.00 22.96 88 GLY A N 1
ATOM 577 C CA . GLY A 1 87 ? 1.090 44.761 41.109 1.00 23.33 88 GLY A CA 1
ATOM 578 C C . GLY A 1 87 ? 1.258 45.300 42.519 1.00 22.77 88 GLY A C 1
ATOM 579 O O . GLY A 1 87 ? 0.564 46.270 42.863 1.00 22.59 88 GLY A O 1
ATOM 580 N N . ALA A 1 88 ? 2.145 44.692 43.313 1.00 22.75 89 ALA A N 1
ATOM 581 C CA . ALA A 1 88 ? 2.445 45.093 44.708 1.00 22.97 89 ALA A CA 1
ATOM 582 C C . ALA A 1 88 ? 2.879 46.565 44.759 1.00 22.72 89 ALA A C 1
ATOM 583 O O . ALA A 1 88 ? 2.529 47.237 45.742 1.00 21.29 89 ALA A O 1
ATOM 585 N N . LEU A 1 89 ? 3.580 47.058 43.729 1.00 22.56 90 LEU A N 1
ATOM 586 C CA . LEU A 1 89 ? 4.131 48.442 43.694 1.00 23.13 90 LEU A CA 1
ATOM 587 C C . LEU A 1 89 ? 3.004 49.478 43.545 1.00 23.32 90 LEU A C 1
ATOM 588 O O . LEU A 1 89 ? 3.279 50.663 43.804 1.00 24.42 90 LEU A O 1
ATOM 593 N N . LEU A 1 90 ? 1.789 49.063 43.160 1.00 23.52 91 LEU A N 1
ATOM 594 C CA . LEU A 1 90 ? 0.603 49.960 43.065 1.00 24.65 91 LEU A CA 1
ATOM 595 C C . LEU A 1 90 ? -0.166 49.992 44.395 1.00 25.24 91 LEU A C 1
ATOM 596 O O . LEU A 1 90 ? -1.134 50.770 44.490 1.00 26.19 91 LEU A O 1
ATOM 601 N N . ARG A 1 91 ? 0.240 49.200 45.391 1.00 24.44 92 ARG A N 1
ATOM 602 C CA . ARG A 1 91 ? -0.289 49.334 46.774 1.00 25.06 92 ARG A CA 1
ATOM 603 C C . ARG A 1 91 ? 0.193 50.670 47.347 1.00 24.90 92 ARG A C 1
ATOM 604 O O . ARG A 1 91 ? 1.404 50.934 47.260 1.00 24.74 92 ARG A O 1
ATOM 612 N N . LYS A 1 92 ? -0.726 51.471 47.897 1.00 26.63 93 LYS A N 1
ATOM 613 C CA . LYS A 1 92 ? -0.422 52.729 48.635 1.00 27.48 93 LYS A CA 1
ATOM 614 C C . LYS A 1 92 ? 0.619 52.448 49.725 1.00 26.58 93 LYS A C 1
ATOM 615 O O . LYS A 1 92 ? 1.483 53.315 49.948 1.00 27.85 93 LYS A O 1
ATOM 621 N N . ASP A 1 93 ? 0.535 51.279 50.368 1.00 26.31 94 ASP A N 1
ATOM 622 C CA . ASP A 1 93 ? 1.286 50.950 51.610 1.00 27.55 94 ASP A CA 1
ATOM 623 C C . ASP A 1 93 ? 2.572 50.170 51.294 1.00 26.99 94 ASP A C 1
ATOM 624 O O . ASP A 1 93 ? 3.227 49.733 52.253 1.00 28.95 94 ASP A O 1
ATOM 629 N N . HIS A 1 94 ? 2.945 50.005 50.020 1.00 26.74 95 HIS A N 1
ATOM 630 C CA . HIS A 1 94 ? 4.210 49.318 49.644 1.00 26.65 95 HIS A CA 1
ATOM 631 C C . HIS A 1 94 ? 5.389 50.229 49.980 1.00 27.23 95 HIS A C 1
ATOM 632 O O . HIS A 1 94 ? 5.338 51.428 49.710 1.00 27.96 95 HIS A O 1
ATOM 639 N N . PRO A 1 95 ? 6.476 49.706 50.598 1.00 28.88 96 PRO A N 1
ATOM 640 C CA . PRO A 1 95 ? 7.625 50.537 50.971 1.00 30.33 96 PRO A CA 1
ATOM 641 C C . PRO A 1 95 ? 8.274 51.288 49.794 1.00 31.49 96 PRO A C 1
ATOM 642 O O . PRO A 1 95 ? 8.855 52.327 50.029 1.00 33.40 96 PRO A O 1
ATOM 646 N N . GLU A 1 96 ? 8.153 50.763 48.571 1.00 31.90 97 GLU A N 1
ATOM 647 C CA . GLU A 1 96 ? 8.654 51.406 47.324 1.00 31.36 97 GLU A CA 1
ATOM 648 C C . GLU A 1 96 ? 7.478 51.700 46.387 1.00 29.72 97 GLU A C 1
ATOM 649 O O . GLU A 1 96 ? 7.654 51.572 45.157 1.00 29.89 97 GLU A O 1
ATOM 655 N N . SER A 1 97 ? 6.335 52.103 46.950 1.00 27.64 98 SER A N 1
ATOM 656 C CA . SER A 1 97 ? 5.067 52.342 46.215 1.00 26.24 98 SER A CA 1
ATOM 657 C C . SER A 1 97 ? 5.285 53.368 45.097 1.00 26.06 98 SER A C 1
ATOM 658 O O . SER A 1 97 ? 5.937 54.395 45.354 1.00 26.88 98 SER A O 1
ATOM 661 N N . VAL A 1 98 ? 4.742 53.100 43.907 1.00 26.16 99 VAL A N 1
ATOM 662 C CA . VAL A 1 98 ? 4.644 54.093 42.796 1.00 26.77 99 VAL A CA 1
ATOM 663 C C . VAL A 1 98 ? 3.157 54.368 42.528 1.00 25.43 99 VAL A C 1
ATOM 664 O O . VAL A 1 98 ? 2.828 54.807 41.415 1.00 25.19 99 VAL A O 1
ATOM 668 N N . TYR A 1 99 ? 2.300 54.149 43.532 1.00 25.19 100 TYR A N 1
ATOM 669 C CA . TYR A 1 99 ? 0.839 54.416 43.474 1.00 24.43 100 TYR A CA 1
ATOM 670 C C . TYR A 1 99 ? 0.592 55.877 43.081 1.00 23.46 100 TYR A C 1
ATOM 671 O O . TYR A 1 99 ? -0.164 56.125 42.126 1.00 22.66 100 TYR A O 1
ATOM 680 N N . ASP A 1 100 ? 1.201 56.818 43.809 1.00 23.82 101 ASP A N 1
ATOM 681 C CA . ASP A 1 100 ? 1.031 58.277 43.571 1.00 23.99 101 ASP A CA 1
ATOM 682 C C . ASP A 1 100 ? 1.594 58.630 42.188 1.00 23.07 101 ASP A C 1
ATOM 683 O O . ASP A 1 100 ? 0.948 59.427 41.483 1.00 20.92 101 ASP A O 1
ATOM 688 N N . PHE A 1 101 ? 2.734 58.044 41.807 1.00 22.73 102 PHE A N 1
ATOM 689 C CA . PHE A 1 101 ? 3.332 58.182 40.451 1.00 22.38 102 PHE A CA 1
ATOM 690 C C . PHE A 1 101 ? 2.292 57.756 39.405 1.00 22.98 102 PHE A C 1
ATOM 691 O O . PHE A 1 101 ? 2.061 58.510 38.442 1.00 23.25 102 PHE A O 1
ATOM 699 N N . ALA A 1 102 ? 1.667 56.592 39.607 1.00 22.99 103 ALA A N 1
ATOM 700 C CA . ALA A 1 102 ? 0.645 56.014 38.701 1.00 22.98 103 ALA A CA 1
ATOM 701 C C . ALA A 1 102 ? -0.563 56.955 38.607 1.00 23.07 103 ALA A C 1
ATOM 702 O O . ALA A 1 102 ? -1.001 57.238 37.477 1.00 23.90 103 ALA A O 1
ATOM 704 N N . ARG A 1 103 ? -1.072 57.434 39.746 1.00 23.28 104 ARG A N 1
ATOM 705 C CA . ARG A 1 103 ? -2.249 58.345 39.805 1.00 24.25 104 ARG A CA 1
ATOM 706 C C . ARG A 1 103 ? -1.914 59.669 39.109 1.00 23.27 104 ARG A C 1
ATOM 707 O O . ARG A 1 103 ? -2.766 60.166 38.350 1.00 24.18 104 ARG A O 1
ATOM 715 N N . PHE A 1 104 ? -0.719 60.216 39.348 1.00 22.97 105 PHE A N 1
ATOM 716 C CA . PHE A 1 104 ? -0.283 61.528 38.799 1.00 23.77 105 PHE A CA 1
ATOM 717 C C . PHE A 1 104 ? -0.208 61.455 37.269 1.00 23.50 105 PHE A C 1
ATOM 718 O O . PHE A 1 104 ? -0.770 62.341 36.590 1.00 24.04 105 PHE A O 1
ATOM 726 N N . HIS A 1 105 ? 0.453 60.423 36.739 1.00 22.78 106 HIS A N 1
ATOM 727 C CA . HIS A 1 105 ? 0.764 60.289 35.290 1.00 23.18 106 HIS A CA 1
ATOM 728 C C . HIS A 1 105 ? -0.445 59.752 34.511 1.00 23.32 106 HIS A C 1
ATOM 729 O O . HIS A 1 105 ? -0.356 59.728 33.272 1.00 25.18 106 HIS A O 1
ATOM 736 N N . THR A 1 106 ? -1.539 59.373 35.186 1.00 23.30 107 THR A N 1
ATOM 737 C CA . THR A 1 106 ? -2.820 58.970 34.537 1.00 24.52 107 THR A CA 1
ATOM 738 C C . THR A 1 106 ? -3.938 59.970 34.873 1.00 25.96 107 THR A C 1
ATOM 739 O O . THR A 1 106 ? -5.081 59.733 34.435 1.00 27.15 107 THR A O 1
ATOM 743 N N . ALA A 1 107 ? -3.629 61.059 35.585 1.00 27.95 108 ALA A N 1
ATOM 744 C CA . ALA A 1 107 ? -4.585 62.147 35.900 1.00 29.29 108 ALA A CA 1
ATOM 745 C C . ALA A 1 107 ? -4.833 62.976 34.642 1.00 30.13 108 ALA A C 1
ATOM 746 O O . ALA A 1 107 ? -3.953 63.084 33.792 1.00 29.20 108 ALA A O 1
ATOM 748 N N . PRO A 1 108 ? -6.033 63.583 34.485 1.00 32.87 109 PRO A N 1
ATOM 749 C CA . PRO A 1 108 ? -6.300 64.489 33.366 1.00 33.76 109 PRO A CA 1
ATOM 750 C C . PRO A 1 108 ? -5.225 65.575 33.205 1.00 32.66 109 PRO A C 1
ATOM 751 O O . PRO A 1 108 ? -4.922 65.930 32.084 1.00 33.07 109 PRO A O 1
ATOM 755 N N . GLU A 1 109 ? -4.667 66.052 34.324 1.00 33.65 110 GLU A N 1
ATOM 756 C CA . GLU A 1 109 ? -3.682 67.166 34.377 1.00 34.28 110 GLU A CA 1
ATOM 757 C C . GLU A 1 109 ? -2.438 66.838 33.537 1.00 32.11 110 GLU A C 1
ATOM 758 O O . GLU A 1 109 ? -1.876 67.782 32.949 1.00 34.97 110 GLU A O 1
ATOM 764 N N . THR A 1 110 ? -2.024 65.568 33.470 1.00 30.41 111 THR A N 1
ATOM 765 C CA . THR A 1 110 ? -0.765 65.142 32.795 1.00 29.65 111 THR A CA 1
ATOM 766 C C . THR A 1 110 ? -1.047 64.430 31.465 1.00 29.59 111 THR A C 1
ATOM 767 O O . THR A 1 110 ? -0.084 64.277 30.692 1.00 31.46 111 THR A O 1
ATOM 771 N N . THR A 1 111 ? -2.291 64.004 31.208 1.00 29.56 112 THR A N 1
ATOM 772 C CA . THR A 1 111 ? -2.676 63.207 30.008 1.00 30.23 112 THR A CA 1
ATOM 773 C C . THR A 1 111 ? -3.413 64.074 28.977 1.00 30.33 112 THR A C 1
ATOM 774 O O . THR A 1 111 ? -3.173 63.865 27.777 1.00 29.89 112 THR A O 1
ATOM 778 N N . ARG A 1 112 ? -4.284 64.994 29.407 1.00 30.70 113 ARG A N 1
ATOM 779 C CA . ARG A 1 112 ? -5.053 65.872 28.480 1.00 33.11 113 ARG A CA 1
ATOM 780 C C . ARG A 1 112 ? -4.092 66.673 27.603 1.00 31.93 113 ARG A C 1
ATOM 781 O O . ARG A 1 112 ? -4.315 66.780 26.399 1.00 31.75 113 ARG A O 1
ATOM 789 N N . PRO A 1 113 ? -3.001 67.261 28.151 1.00 31.11 114 PRO A N 1
ATOM 790 C CA . PRO A 1 113 ? -2.012 67.958 27.324 1.00 31.73 114 PRO A CA 1
ATOM 791 C C . PRO A 1 113 ? -1.434 67.113 26.174 1.00 30.73 114 PRO A C 1
ATOM 792 O O . PRO A 1 113 ? -1.068 67.692 25.168 1.00 29.49 114 PRO A O 1
ATOM 796 N N . TRP A 1 114 ? -1.368 65.785 26.335 1.00 30.04 115 TRP A N 1
ATOM 797 C CA . TRP A 1 114 ? -0.817 64.841 25.322 1.00 30.82 115 TRP A CA 1
ATOM 798 C C . TRP A 1 114 ? -1.781 64.666 24.142 1.00 31.89 115 TRP A C 1
ATOM 799 O O . TRP A 1 114 ? -1.298 64.308 23.047 1.00 34.09 115 TRP A O 1
ATOM 810 N N . THR A 1 115 ? -3.081 64.907 24.342 1.00 33.72 116 THR A N 1
ATOM 811 C CA . THR A 1 115 ? -4.115 64.840 23.272 1.00 37.48 116 THR A CA 1
ATOM 812 C C . THR A 1 115 ? -3.834 65.929 22.229 1.00 37.26 116 THR A C 1
ATOM 813 O O . THR A 1 115 ? -4.345 65.808 21.098 1.00 40.83 116 THR A O 1
ATOM 817 N N . ASN A 1 116 ? -3.043 66.939 22.608 1.00 35.82 117 ASN A N 1
ATOM 818 C CA . ASN A 1 116 ? -2.714 68.139 21.797 1.00 37.68 117 ASN A CA 1
ATOM 819 C C . ASN A 1 116 ? -1.207 68.159 21.492 1.00 34.04 117 ASN A C 1
ATOM 820 O O . ASN A 1 116 ? -0.660 69.259 21.305 1.00 33.64 117 ASN A O 1
ATOM 825 N N . LEU A 1 117 ? -0.562 66.990 21.426 1.00 32.07 118 LEU A N 1
ATOM 826 C CA . LEU A 1 117 ? 0.915 66.860 21.276 1.00 32.00 118 LEU A CA 1
ATOM 827 C C . LEU A 1 117 ? 1.392 67.646 20.046 1.00 32.91 118 LEU A C 1
ATOM 828 O O . LEU A 1 117 ? 2.365 68.411 20.178 1.00 33.07 118 LEU A O 1
ATOM 833 N N . GLU A 1 118 ? 0.734 67.463 18.899 1.00 34.91 119 GLU A N 1
ATOM 834 C CA . GLU A 1 118 ? 1.119 68.095 17.607 1.00 36.25 119 GLU A CA 1
ATOM 835 C C . GLU A 1 118 ? 1.172 69.619 17.759 1.00 35.99 119 GLU A C 1
ATOM 836 O O . GLU A 1 118 ? 2.111 70.226 17.207 1.00 35.96 119 GLU A O 1
ATOM 842 N N . GLN A 1 119 ? 0.206 70.207 18.474 1.00 35.59 120 GLN A N 1
ATOM 843 C CA . GLN A 1 119 ? 0.132 71.672 18.723 1.00 36.41 120 GLN A CA 1
ATOM 844 C C . GLN A 1 119 ? 1.372 72.111 19.511 1.00 35.26 120 GLN A C 1
ATOM 845 O O . GLN A 1 119 ? 1.972 73.133 19.129 1.00 35.81 120 GLN A O 1
ATOM 851 N N . ALA A 1 120 ? 1.748 71.357 20.551 1.00 35.18 121 ALA A N 1
ATOM 852 C CA . ALA A 1 120 ? 2.961 71.586 21.374 1.00 35.11 121 ALA A CA 1
ATOM 853 C C . ALA A 1 120 ? 4.211 71.523 20.488 1.00 33.94 121 ALA A C 1
ATOM 854 O O . ALA A 1 120 ? 5.115 72.356 20.681 1.00 33.55 121 ALA A O 1
ATOM 856 N N . LEU A 1 121 ? 4.261 70.569 19.554 1.00 33.59 122 LEU A N 1
ATOM 857 C CA . LEU A 1 121 ? 5.401 70.397 18.611 1.00 33.60 122 LEU A CA 1
ATOM 858 C C . LEU A 1 121 ? 5.430 71.573 17.626 1.00 34.74 122 LEU A C 1
ATOM 859 O O . LEU A 1 121 ? 6.541 71.989 17.248 1.00 33.11 122 LEU A O 1
ATOM 864 N N . ARG A 1 122 ? 4.254 72.091 17.251 1.00 36.31 123 ARG A N 1
ATOM 865 C CA . ARG A 1 122 ? 4.087 73.216 16.289 1.00 38.19 123 ARG A CA 1
ATOM 866 C C . ARG A 1 122 ? 4.450 74.541 16.972 1.00 38.28 123 ARG A C 1
ATOM 867 O O . ARG A 1 122 ? 5.234 75.304 16.381 1.00 38.12 123 ARG A O 1
ATOM 875 N N . THR A 1 123 ? 3.907 74.798 18.168 1.00 40.13 124 THR A N 1
ATOM 876 C CA . THR A 1 123 ? 4.058 76.077 18.919 1.00 40.52 124 THR A CA 1
ATOM 877 C C . THR A 1 123 ? 5.382 76.090 19.694 1.00 38.24 124 THR A C 1
ATOM 878 O O . THR A 1 123 ? 5.948 77.185 19.866 1.00 38.55 124 THR A O 1
ATOM 882 N N . GLY A 1 124 ? 5.837 74.926 20.167 1.00 37.60 125 GLY A N 1
ATOM 883 C CA . GLY A 1 124 ? 7.056 74.784 20.986 1.00 38.76 125 GLY A CA 1
ATOM 884 C C . GLY A 1 124 ? 6.826 75.189 22.434 1.00 40.09 125 GLY A C 1
ATOM 885 O O . GLY A 1 124 ? 7.823 75.305 23.173 1.00 43.64 125 GLY A O 1
ATOM 886 N N . ARG A 1 125 ? 5.565 75.394 22.833 1.00 39.82 126 ARG A N 1
ATOM 887 C CA . ARG A 1 125 ? 5.179 75.793 24.215 1.00 41.92 126 ARG A CA 1
ATOM 888 C C . ARG A 1 125 ? 4.119 74.818 24.727 1.00 40.54 126 ARG A C 1
ATOM 889 O O . ARG A 1 125 ? 3.458 74.140 23.937 1.00 40.48 126 ARG A O 1
ATOM 897 N N . PRO A 1 126 ? 3.942 74.697 26.063 1.00 36.89 127 PRO A N 1
ATOM 898 C CA . PRO A 1 126 ? 3.123 73.628 26.635 1.00 35.67 127 PRO A CA 1
ATOM 899 C C . PRO A 1 126 ? 1.625 73.810 26.356 1.00 34.81 127 PRO A C 1
ATOM 900 O O . PRO A 1 126 ? 1.175 74.936 26.235 1.00 36.71 127 PRO A O 1
ATOM 904 N N . THR A 1 127 ? 0.903 72.693 26.249 1.00 33.53 128 THR A N 1
ATOM 905 C CA . THR A 1 127 ? -0.565 72.643 26.026 1.00 33.46 128 THR A CA 1
ATOM 906 C C . THR A 1 127 ? -1.291 72.561 27.373 1.00 34.30 128 THR A C 1
ATOM 907 O O . THR A 1 127 ? -2.521 72.756 27.383 1.00 36.64 128 THR A O 1
ATOM 911 N N . PHE A 1 128 ? -0.564 72.288 28.463 1.00 34.11 129 PHE A N 1
ATOM 912 C CA . PHE A 1 128 ? -1.115 72.284 29.843 1.00 32.98 129 PHE A CA 1
ATOM 913 C C . PHE A 1 128 ? -1.797 73.630 30.119 1.00 33.81 129 PHE A C 1
ATOM 914 O O . PHE A 1 128 ? -2.955 73.624 30.584 1.00 34.76 129 PHE A O 1
ATOM 922 N N . ASP A 1 129 ? -1.100 74.736 29.830 1.00 35.16 130 ASP A N 1
ATOM 923 C CA . ASP A 1 129 ? -1.552 76.127 30.120 1.00 38.38 130 ASP A CA 1
ATOM 924 C C . ASP A 1 129 ? -2.881 76.388 29.402 1.00 40.97 130 ASP A C 1
ATOM 925 O O . ASP A 1 129 ? -3.753 77.047 29.998 1.00 42.85 130 ASP A O 1
ATOM 930 N N . GLU A 1 130 ? -3.024 75.876 28.176 1.00 43.03 131 GLU A N 1
ATOM 931 C CA . GLU A 1 130 ? -4.229 76.048 27.320 1.00 44.58 131 GLU A CA 1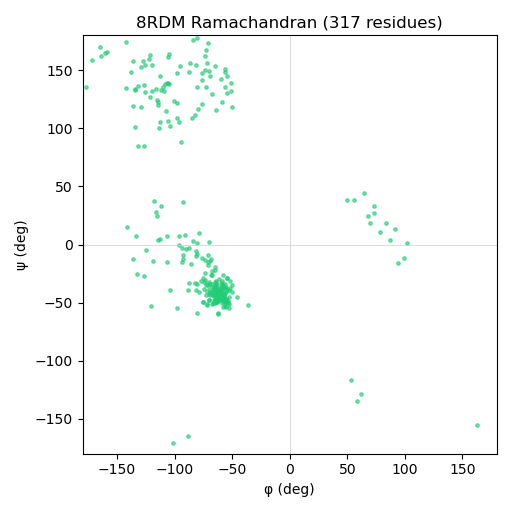
ATOM 932 C C . GLU A 1 130 ? -5.418 75.318 27.959 1.00 41.87 131 GLU A C 1
ATOM 933 O O . GLU A 1 130 ? -6.536 75.865 27.916 1.00 39.99 131 GLU A O 1
ATOM 939 N N . HIS A 1 131 ? -5.178 74.135 28.534 1.00 41.30 132 HIS A N 1
ATOM 940 C CA . HIS A 1 131 ? -6.216 73.226 29.093 1.00 40.51 132 HIS A CA 1
ATOM 941 C C . HIS A 1 131 ? -6.636 73.663 30.502 1.00 38.79 132 HIS A C 1
ATOM 942 O O . HIS A 1 131 ? -7.840 73.556 30.804 1.00 40.28 132 HIS A O 1
ATOM 949 N N . PHE A 1 132 ? -5.690 74.121 31.333 1.00 37.02 133 PHE A N 1
ATOM 950 C CA . PHE A 1 132 ? -5.876 74.281 32.802 1.00 37.40 133 PHE A CA 1
ATOM 951 C C . PHE A 1 132 ? -5.704 75.740 33.255 1.00 38.53 133 PHE A C 1
ATOM 952 O O . PHE A 1 132 ?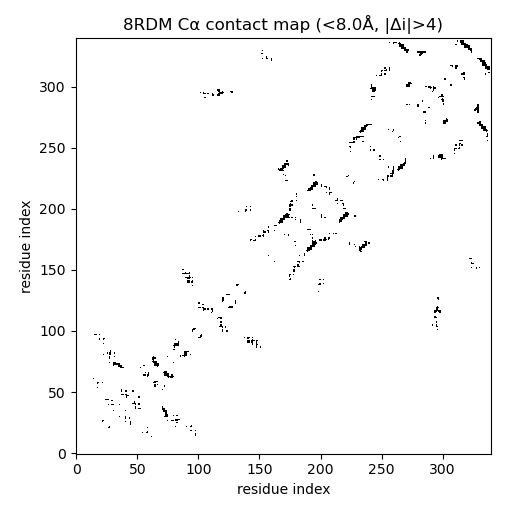 -6.106 76.033 34.400 1.00 39.25 133 PHE A O 1
ATOM 960 N N . GLY A 1 133 ? -5.139 76.617 32.415 1.00 38.29 134 GLY A N 1
ATOM 961 C CA . GLY A 1 133 ? -5.276 78.083 32.546 1.00 39.78 134 GLY A CA 1
ATOM 962 C C . GLY A 1 133 ? -4.068 78.780 33.157 1.00 40.71 134 GLY A C 1
ATOM 963 O O . GLY A 1 133 ? -4.139 80.016 33.318 1.00 43.55 134 GLY A O 1
ATOM 964 N N . SER A 1 134 ? -2.998 78.054 33.497 1.00 40.73 135 SER A N 1
ATOM 965 C CA . SER A 1 134 ? -1.739 78.640 34.035 1.00 40.81 135 SER A CA 1
ATOM 966 C C . SER A 1 134 ? -0.580 77.662 33.862 1.00 40.23 135 SER A C 1
ATOM 967 O O . SER A 1 134 ? -0.803 76.486 33.585 1.00 40.14 135 SER A O 1
ATOM 970 N N . PRO A 1 135 ? 0.689 78.118 34.001 1.00 39.62 136 PRO A N 1
ATOM 971 C CA . PRO A 1 135 ? 1.837 77.210 34.038 1.00 38.95 136 PRO A CA 1
ATOM 972 C C . PRO A 1 135 ? 1.692 76.156 35.146 1.00 38.36 136 PRO A C 1
ATOM 973 O O . PRO A 1 135 ? 1.052 76.441 36.145 1.00 38.66 136 PRO A O 1
ATOM 977 N N . LEU A 1 136 ? 2.286 74.977 34.941 1.00 36.78 137 LEU A N 1
ATOM 978 C CA . LEU A 1 136 ? 2.077 73.763 35.779 1.00 36.38 137 LEU A CA 1
ATOM 979 C C . LEU A 1 136 ? 2.340 74.070 37.260 1.00 37.26 137 LEU A C 1
ATOM 980 O O . LEU A 1 136 ? 1.482 73.711 38.090 1.00 36.70 137 LEU A O 1
ATOM 985 N N . TYR A 1 137 ? 3.480 74.689 37.586 1.00 37.87 138 TYR A N 1
ATOM 986 C CA . TYR A 1 137 ? 3.924 74.923 38.988 1.00 38.01 138 TYR A CA 1
ATOM 987 C C . TYR A 1 137 ? 3.092 76.043 39.620 1.00 39.61 138 TYR A C 1
ATOM 988 O O . TYR A 1 137 ? 2.852 75.979 40.841 1.00 38.73 138 TYR A O 1
ATOM 997 N N . GLU A 1 138 ? 2.652 77.021 38.823 1.00 41.20 139 GLU A N 1
ATOM 998 C CA . GLU A 1 138 ? 1.699 78.072 39.273 1.00 45.15 139 GLU A CA 1
ATOM 999 C C . GLU A 1 138 ? 0.356 77.410 39.601 1.00 42.78 139 GLU A C 1
ATOM 1000 O O . GLU A 1 138 ? -0.230 77.755 40.640 1.00 44.73 139 GLU A O 1
ATOM 1006 N N . TYR A 1 139 ? -0.095 76.479 38.754 1.00 41.13 140 TYR A N 1
ATOM 1007 C CA . TYR A 1 139 ? -1.374 75.736 38.908 1.00 41.25 140 TYR A CA 1
ATOM 1008 C C . TYR A 1 139 ? -1.333 74.891 40.187 1.00 42.34 140 TYR A C 1
ATOM 1009 O O . TYR A 1 139 ? -2.293 74.961 40.981 1.00 43.23 140 TYR A O 1
ATOM 1018 N N . MET A 1 140 ? -0.258 74.120 40.376 1.00 40.59 141 MET A N 1
ATOM 1019 C CA . MET A 1 140 ? -0.079 73.206 41.539 1.00 43.71 141 MET A CA 1
ATOM 1020 C C . MET A 1 140 ? 0.001 74.013 42.843 1.00 43.98 141 MET A C 1
ATOM 1021 O O . MET A 1 140 ? -0.479 73.500 43.871 1.00 43.79 141 MET A O 1
ATOM 1026 N N . ALA A 1 141 ? 0.562 75.227 42.805 1.00 45.54 142 ALA A N 1
ATOM 1027 C CA . ALA A 1 141 ? 0.617 76.162 43.957 1.00 47.62 142 ALA A CA 1
ATOM 1028 C C . ALA A 1 141 ? -0.807 76.531 44.398 1.00 47.72 142 ALA A C 1
ATOM 1029 O O . ALA A 1 141 ? -0.995 76.793 45.600 1.00 48.71 142 ALA A O 1
ATOM 1031 N N . GLY A 1 142 ? -1.764 76.543 43.462 1.00 46.16 143 GLY A N 1
ATOM 1032 C CA . GLY A 1 142 ? -3.187 76.852 43.714 1.00 47.13 143 GLY A CA 1
ATOM 1033 C C . GLY A 1 142 ? -4.027 75.612 43.988 1.00 45.65 143 GLY A C 1
ATOM 1034 O O . GLY A 1 142 ? -5.200 75.782 44.373 1.00 45.35 143 GLY A O 1
ATOM 1035 N N . HIS A 1 143 ? -3.465 74.411 43.796 1.00 45.86 144 HIS A N 1
ATOM 1036 C CA . HIS A 1 143 ? -4.145 73.100 43.994 1.00 43.55 144 HIS A CA 1
ATOM 1037 C C . HIS A 1 143 ? -3.311 72.226 44.930 1.00 40.72 144 HIS A C 1
ATOM 1038 O O . HIS A 1 143 ? -2.509 71.413 44.475 1.00 39.50 144 HIS A O 1
ATOM 1045 N N . PRO A 1 144 ? -3.473 72.377 46.267 1.00 39.84 145 PRO A N 1
ATOM 1046 C CA . PRO A 1 144 ? -2.673 71.632 47.245 1.00 39.04 145 PRO A CA 1
ATOM 1047 C C . PRO A 1 144 ? -2.711 70.101 47.097 1.00 38.13 145 PRO A C 1
ATOM 1048 O O . PRO A 1 144 ? -1.694 69.477 47.331 1.00 38.05 145 PRO A O 1
ATOM 1052 N N . GLU A 1 145 ? -3.867 69.537 46.731 1.00 40.12 146 GLU A N 1
ATOM 1053 C CA . GLU A 1 145 ? -4.063 68.068 46.588 1.00 41.65 146 GLU A CA 1
ATOM 1054 C C . GLU A 1 145 ? -3.213 67.546 45.421 1.00 38.85 146 GLU A C 1
ATOM 1055 O O . GLU A 1 145 ? -2.606 66.468 45.577 1.00 38.06 146 GLU A O 1
ATOM 1061 N N . LEU A 1 146 ? -3.161 68.281 44.305 1.00 37.13 147 LEU A N 1
ATOM 1062 C CA . LEU A 1 146 ? -2.321 67.927 43.127 1.00 35.98 147 LEU A CA 1
ATOM 1063 C C . LEU A 1 146 ? -0.841 68.104 43.488 1.00 33.19 147 LEU A C 1
ATOM 1064 O O . LEU A 1 146 ? -0.026 67.258 43.067 1.00 31.90 147 LEU A O 1
ATOM 1069 N N . SER A 1 147 ? -0.515 69.164 44.235 1.00 31.67 148 SER A N 1
ATOM 1070 C CA . SER A 1 147 ? 0.854 69.472 44.730 1.00 32.05 148 SER A CA 1
ATOM 1071 C C . SER A 1 147 ? 1.365 68.305 45.583 1.00 30.54 148 SER A C 1
ATOM 1072 O O . SER A 1 147 ? 2.533 67.896 45.398 1.00 30.15 148 SER A O 1
ATOM 1075 N N . ALA A 1 148 ? 0.513 67.791 46.475 1.00 30.19 149 ALA A N 1
ATOM 1076 C CA . ALA A 1 148 ? 0.797 66.634 47.356 1.00 29.61 149 ALA A CA 1
ATOM 1077 C C . ALA A 1 148 ? 1.025 65.383 46.499 1.00 27.94 149 ALA A C 1
ATOM 1078 O O . ALA A 1 148 ? 2.026 64.674 46.734 1.00 26.99 149 ALA A O 1
ATOM 1080 N N . ARG A 1 149 ? 0.136 65.130 45.534 1.00 27.20 150 ARG A N 1
ATOM 1081 C CA . ARG A 1 149 ? 0.230 63.970 44.608 1.00 27.62 150 ARG A CA 1
ATOM 1082 C C . ARG A 1 149 ? 1.561 64.042 43.851 1.00 26.83 150 ARG A C 1
ATOM 1083 O O . ARG A 1 149 ? 2.241 62.999 43.752 1.00 25.05 150 ARG A O 1
ATOM 1091 N N . PHE A 1 150 ? 1.912 65.228 43.344 1.00 27.18 151 PHE A N 1
ATOM 1092 C CA . PHE A 1 150 ? 3.150 65.491 42.563 1.00 28.58 151 PHE A CA 1
ATOM 1093 C C . PHE A 1 150 ? 4.389 65.157 43.404 1.00 27.42 151 PHE A C 1
ATOM 1094 O O . PHE A 1 150 ? 5.303 64.496 42.881 1.00 26.52 151 PHE A O 1
ATOM 1102 N N . ALA A 1 151 ? 4.428 65.610 44.662 1.00 27.56 152 ALA A N 1
ATOM 1103 C CA . ALA A 1 151 ? 5.548 65.370 45.605 1.00 26.26 152 ALA A CA 1
ATOM 1104 C C . ALA A 1 151 ? 5.758 63.859 45.784 1.00 25.12 152 ALA A C 1
ATOM 1105 O O . ALA A 1 151 ? 6.917 63.406 45.728 1.00 25.37 152 ALA A O 1
ATOM 1107 N N . ALA A 1 152 ? 4.670 63.111 45.981 1.00 24.48 153 ALA A N 1
ATOM 1108 C CA . ALA A 1 152 ? 4.676 61.644 46.193 1.00 23.64 153 ALA A CA 1
ATOM 1109 C C . ALA A 1 152 ? 5.018 60.929 44.879 1.00 22.34 153 ALA A C 1
ATOM 1110 O O . ALA A 1 152 ? 5.683 59.882 44.938 1.00 22.26 153 ALA A O 1
ATOM 1112 N N . ALA A 1 153 ? 4.583 61.476 43.739 1.00 22.47 154 ALA A N 1
ATOM 1113 C CA . ALA A 1 153 ? 4.894 60.957 42.385 1.00 21.77 154 ALA A CA 1
ATOM 1114 C C . ALA A 1 153 ? 6.407 61.035 42.145 1.00 21.62 154 ALA A C 1
ATOM 1115 O O . ALA A 1 153 ? 6.999 60.019 41.725 1.00 21.75 154 ALA A O 1
ATOM 1117 N N . MET A 1 154 ? 7.015 62.190 42.422 1.00 22.36 155 MET A N 1
ATOM 1118 C CA . MET A 1 154 ? 8.475 62.411 42.228 1.00 23.60 155 MET A CA 1
ATOM 1119 C C . MET A 1 154 ? 9.270 61.527 43.200 1.00 22.73 155 MET A C 1
ATOM 1120 O O . MET A 1 154 ? 10.328 61.022 42.791 1.00 23.08 155 MET A O 1
ATOM 1125 N N . ARG A 1 155 ? 8.780 61.323 44.428 1.00 21.99 156 ARG A N 1
ATOM 1126 C CA . ARG A 1 155 ? 9.401 60.373 45.388 1.00 22.56 156 ARG A CA 1
ATOM 1127 C C . ARG A 1 155 ? 9.461 58.991 44.727 1.00 21.71 156 ARG A C 1
ATOM 1128 O O . ARG A 1 155 ? 10.563 58.406 44.674 1.00 22.17 156 ARG A O 1
ATOM 1136 N N . GLY A 1 156 ? 8.323 58.510 44.218 1.00 21.48 157 GLY A N 1
ATOM 1137 C CA . GLY A 1 156 ? 8.200 57.200 43.549 1.00 22.78 157 GLY A CA 1
ATOM 1138 C C . GLY A 1 156 ? 9.181 57.065 42.396 1.00 23.16 157 GLY A C 1
ATOM 1139 O O . GLY A 1 156 ? 9.851 56.020 42.307 1.00 24.80 157 GLY A O 1
ATOM 1140 N N . GLU A 1 157 ? 9.276 58.088 41.543 1.00 23.66 158 GLU A N 1
ATOM 1141 C CA . GLU A 1 157 ? 10.179 58.079 40.363 1.00 23.97 158 GLU A CA 1
ATOM 1142 C C . GLU A 1 157 ? 11.637 58.075 40.836 1.00 23.64 158 GLU A C 1
ATOM 1143 O O . GLU A 1 157 ? 12.431 57.301 40.273 1.00 24.26 158 GLU A O 1
ATOM 1149 N N . SER A 1 158 ? 11.966 58.887 41.847 1.00 22.73 159 SER A N 1
ATOM 1150 C CA . SER A 1 158 ? 13.360 59.148 42.294 1.00 23.60 159 SER A CA 1
ATOM 1151 C C . SER A 1 158 ? 13.959 57.956 43.059 1.00 23.82 159 SER A C 1
ATOM 1152 O O . SER A 1 158 ? 15.193 57.960 43.236 1.00 25.43 159 SER A O 1
ATOM 1155 N N . LEU A 1 159 ? 13.154 56.971 43.481 1.00 23.14 160 LEU A N 1
ATOM 1156 C CA . LEU A 1 159 ? 13.637 55.800 44.273 1.00 24.16 160 LEU A CA 1
ATOM 1157 C C . LEU A 1 159 ? 14.813 55.122 43.554 1.00 23.73 160 LEU A C 1
ATOM 1158 O O . LEU A 1 159 ? 15.806 54.803 44.236 1.00 22.24 160 LEU A O 1
ATOM 1163 N N . ALA A 1 160 ? 14.704 54.902 42.238 1.00 23.76 161 ALA A N 1
ATOM 1164 C CA . ALA A 1 160 ? 15.728 54.214 41.413 1.00 24.59 161 ALA A CA 1
ATOM 1165 C C . ALA A 1 160 ? 17.065 54.962 41.512 1.00 24.37 161 ALA A C 1
ATOM 1166 O O . ALA A 1 160 ? 18.111 54.298 41.653 1.00 25.50 161 ALA A O 1
ATOM 1168 N N . THR A 1 161 ? 17.029 56.295 41.448 1.00 24.32 162 THR A N 1
ATOM 1169 C CA . THR A 1 161 ? 18.224 57.174 41.552 1.00 24.58 162 THR A CA 1
ATOM 1170 C C . THR A 1 161 ? 18.734 57.179 42.999 1.00 25.19 162 THR A C 1
ATOM 1171 O O . THR A 1 161 ? 19.947 56.955 43.194 1.00 26.33 162 THR A O 1
ATOM 1175 N N . ALA A 1 162 ? 17.843 57.429 43.965 1.00 25.20 163 ALA A N 1
ATOM 1176 C CA . ALA A 1 162 ? 18.162 57.533 45.410 1.00 25.16 163 ALA A CA 1
ATOM 1177 C C . ALA A 1 162 ? 18.874 56.259 45.886 1.00 25.46 163 ALA A C 1
ATOM 1178 O O . ALA A 1 162 ? 19.809 56.372 46.703 1.00 26.95 163 ALA A O 1
ATOM 1180 N N . ASP A 1 163 ? 18.459 55.095 45.377 1.00 25.81 164 ASP A N 1
ATOM 1181 C CA . ASP A 1 163 ? 18.954 53.764 45.818 1.00 27.60 164 ASP A CA 1
ATOM 1182 C C . ASP A 1 163 ? 20.308 53.429 45.173 1.00 27.45 164 ASP A C 1
ATOM 1183 O O . ASP A 1 163 ? 20.891 52.406 45.584 1.00 28.93 164 ASP A O 1
ATOM 1188 N N . THR A 1 164 ? 20.800 54.226 44.213 1.00 26.01 165 THR A N 1
ATOM 1189 C CA . THR A 1 164 ? 22.026 53.899 43.426 1.00 26.86 165 THR A CA 1
ATOM 1190 C C . THR A 1 164 ? 23.074 55.025 43.458 1.00 25.90 165 THR A C 1
ATOM 1191 O O . THR A 1 164 ? 24.263 54.694 43.308 1.00 26.73 165 THR A O 1
ATOM 1195 N N . ILE A 1 165 ? 22.681 56.291 43.634 1.00 25.24 166 ILE A N 1
ATOM 1196 C CA . ILE A 1 165 ? 23.574 57.472 43.410 1.00 25.99 166 ILE A CA 1
ATOM 1197 C C . ILE A 1 165 ? 24.830 57.388 44.294 1.00 26.56 166 ILE A C 1
ATOM 1198 O O . ILE A 1 165 ? 25.932 57.649 43.764 1.00 25.97 166 ILE A O 1
ATOM 1203 N N . ALA A 1 166 ? 24.683 57.041 45.577 1.00 26.47 167 ALA A N 1
ATOM 1204 C CA . ALA A 1 166 ? 25.777 57.045 46.578 1.00 28.10 167 ALA A CA 1
ATOM 1205 C C . ALA A 1 166 ? 26.769 55.905 46.311 1.00 28.37 167 ALA A C 1
ATOM 1206 O O . ALA A 1 166 ? 27.898 55.981 46.834 1.00 29.43 167 ALA A O 1
ATOM 1208 N N . GLU A 1 167 ? 26.375 54.895 45.527 1.00 28.99 168 GLU A N 1
ATOM 1209 C CA . GLU A 1 167 ? 27.259 53.763 45.137 1.00 30.91 168 GLU A CA 1
ATOM 1210 C C . GLU A 1 167 ? 27.884 54.034 43.761 1.00 31.34 168 GLU A C 1
ATOM 1211 O O . GLU A 1 167 ? 28.666 53.183 43.301 1.00 34.45 168 GLU A O 1
ATOM 1217 N N . HIS A 1 168 ? 27.565 55.175 43.139 1.00 28.85 169 HIS A N 1
ATOM 1218 C CA . HIS A 1 168 ? 28.091 55.590 41.809 1.00 30.06 169 HIS A CA 1
ATOM 1219 C C . HIS A 1 168 ? 28.743 56.977 41.878 1.00 29.97 169 HIS A C 1
ATOM 1220 O O . HIS A 1 168 ? 29.320 57.399 40.861 1.00 29.99 169 HIS A O 1
ATOM 1227 N N . TYR A 1 169 ? 28.675 57.644 43.032 1.00 30.22 170 TYR A N 1
ATOM 1228 C CA . TYR A 1 169 ? 29.320 58.956 43.294 1.00 31.63 170 TYR A CA 1
ATOM 1229 C C . TYR A 1 169 ? 29.851 58.967 44.731 1.00 32.35 170 TYR A C 1
ATOM 1230 O O . TYR A 1 169 ? 29.119 58.533 45.642 1.00 32.26 170 TYR A O 1
ATOM 1239 N N . ASP A 1 170 ? 31.088 59.440 44.913 1.00 33.29 171 ASP A N 1
ATOM 1240 C CA . ASP A 1 170 ? 31.768 59.533 46.231 1.00 34.59 171 ASP A CA 1
ATOM 1241 C C . ASP A 1 170 ? 31.350 60.846 46.903 1.00 34.73 171 ASP A C 1
ATOM 1242 O O . ASP A 1 170 ? 31.783 61.917 46.434 1.00 34.38 171 ASP A O 1
ATOM 1247 N N . PHE A 1 171 ? 30.538 60.758 47.961 1.00 33.88 172 PHE A N 1
ATOM 1248 C CA . PHE A 1 171 ? 30.027 61.921 48.735 1.00 33.82 172 PHE A CA 1
ATOM 1249 C C . PHE A 1 171 ? 30.934 62.199 49.943 1.00 35.46 172 PHE A C 1
ATOM 1250 O O . PHE A 1 171 ? 30.687 63.204 50.632 1.00 36.66 172 PHE A O 1
ATOM 1258 N N . SER A 1 172 ? 31.961 61.369 50.169 1.00 37.87 173 SER A N 1
ATOM 1259 C CA . SER A 1 172 ? 32.858 61.420 51.359 1.00 40.09 173 SER A CA 1
ATOM 1260 C C . SER A 1 172 ? 33.679 62.711 51.404 1.00 40.72 173 SER A C 1
ATOM 1261 O O . SER A 1 172 ? 33.981 63.189 52.495 1.00 43.65 173 SER A O 1
ATOM 1264 N N . PRO A 1 173 ? 34.084 63.326 50.264 1.00 40.92 174 PRO A N 1
ATOM 1265 C CA . PRO A 1 173 ? 34.859 64.571 50.305 1.00 40.32 174 PRO A CA 1
ATOM 1266 C C . PRO A 1 173 ? 34.122 65.828 50.805 1.00 37.82 174 PRO A C 1
ATOM 1267 O O . PRO A 1 173 ? 34.791 66.811 51.061 1.00 40.61 174 PRO A O 1
ATOM 1271 N N . TYR A 1 174 ? 32.790 65.790 50.924 1.00 34.97 175 TYR A N 1
ATOM 1272 C CA . TYR A 1 174 ? 31.938 66.986 51.173 1.00 33.72 175 TYR A CA 1
ATOM 1273 C C . TYR A 1 174 ? 31.442 66.997 52.622 1.00 32.34 175 TYR A C 1
ATOM 1274 O O . TYR A 1 174 ? 31.077 65.933 53.145 1.00 32.66 175 TYR A O 1
ATOM 1283 N N . ARG A 1 175 ? 31.437 68.181 53.242 1.00 32.25 176 ARG A N 1
ATOM 1284 C CA . ARG A 1 175 ? 30.888 68.419 54.604 1.00 32.32 176 ARG A CA 1
ATOM 1285 C C . ARG A 1 175 ? 29.393 68.742 54.507 1.00 29.39 176 ARG A C 1
ATOM 1286 O O . ARG A 1 175 ? 28.650 68.374 55.439 1.00 28.58 176 ARG A O 1
ATOM 1294 N N . THR A 1 176 ? 28.977 69.415 53.430 1.00 28.52 177 THR A N 1
ATOM 1295 C CA . THR A 1 176 ? 27.600 69.942 53.241 1.00 27.94 177 THR A CA 1
ATOM 1296 C C . THR A 1 176 ? 27.132 69.698 51.803 1.00 26.74 177 THR A C 1
ATOM 1297 O O . THR A 1 176 ? 27.929 69.919 50.870 1.00 26.26 177 THR A O 1
ATOM 1301 N N A VAL A 1 177 ? 25.874 69.279 51.635 0.50 25.28 178 VAL A N 1
ATOM 1302 N N B VAL A 1 177 ? 25.880 69.255 51.647 0.50 26.13 178 VAL A N 1
ATOM 1303 C CA A VAL A 1 177 ? 25.235 69.065 50.303 0.50 25.05 178 VAL A CA 1
ATOM 1304 C CA B VAL A 1 177 ? 25.201 69.044 50.333 0.50 26.44 178 VAL A CA 1
ATOM 1305 C C A VAL A 1 177 ? 23.861 69.747 50.301 0.50 24.64 178 VAL A C 1
ATOM 1306 C C B VAL A 1 177 ? 23.874 69.810 50.345 0.50 25.22 178 VAL A C 1
ATOM 1307 O O A VAL A 1 177 ? 23.078 69.500 51.236 0.50 25.24 178 VAL A O 1
ATOM 1308 O O B VAL A 1 177 ? 23.136 69.690 51.340 0.50 25.41 178 VAL A O 1
ATOM 1315 N N . THR A 1 178 ? 23.594 70.573 49.284 1.00 24.56 179 THR A N 1
ATOM 1316 C CA . THR A 1 178 ? 22.312 71.305 49.099 1.00 24.30 179 THR A CA 1
ATOM 1317 C C . THR A 1 178 ? 21.622 70.760 47.845 1.00 24.73 179 THR A C 1
ATOM 1318 O O . THR A 1 178 ? 22.249 70.793 46.772 1.00 25.76 179 THR A O 1
ATOM 1322 N N . ASP A 1 179 ? 20.387 70.272 47.988 1.00 24.20 180 ASP A N 1
ATOM 1323 C CA . ASP A 1 179 ? 19.575 69.727 46.869 1.00 24.70 180 ASP A CA 1
ATOM 1324 C C . ASP A 1 179 ? 18.639 70.829 46.354 1.00 24.19 180 ASP A C 1
ATOM 1325 O O . ASP A 1 179 ? 17.647 71.144 47.041 1.00 23.07 180 ASP A O 1
ATOM 1330 N N . VAL A 1 180 ? 18.964 71.384 45.183 1.00 24.38 181 VAL A N 1
ATOM 1331 C CA . VAL A 1 180 ? 18.223 72.491 44.509 1.00 25.18 181 VAL A CA 1
ATOM 1332 C C . VAL A 1 180 ? 16.999 71.885 43.815 1.00 24.94 181 VAL A C 1
ATOM 1333 O O . VAL A 1 180 ? 17.193 71.074 42.889 1.00 26.44 181 VAL A O 1
ATOM 1337 N N . GLY A 1 181 ? 15.794 72.272 44.248 1.00 24.45 182 GLY A N 1
ATOM 1338 C CA . GLY A 1 181 ? 14.523 71.647 43.834 1.00 24.50 182 GLY A CA 1
ATOM 1339 C C . GLY A 1 181 ? 14.442 70.204 44.311 1.00 23.72 182 GLY A C 1
ATOM 1340 O O . GLY A 1 181 ? 13.987 69.350 43.533 1.00 24.72 182 GLY A O 1
ATOM 1341 N N . GLY A 1 182 ? 14.824 69.950 45.568 1.00 23.17 183 GLY A N 1
ATOM 1342 C CA . GLY A 1 182 ? 15.030 68.597 46.122 1.00 23.14 183 GLY A CA 1
ATOM 1343 C C . GLY A 1 182 ? 13.741 67.877 46.501 1.00 22.36 183 GLY A C 1
ATOM 1344 O O . GLY A 1 182 ? 13.845 66.812 47.134 1.00 22.38 183 GLY A O 1
ATOM 1345 N N . GLY A 1 183 ? 12.571 68.409 46.130 1.00 22.46 184 GLY A N 1
ATOM 1346 C CA . GLY A 1 183 ? 11.262 67.772 46.378 1.00 22.58 184 GLY A CA 1
ATOM 1347 C C . GLY A 1 183 ? 11.028 67.527 47.860 1.00 23.07 184 GLY A C 1
ATOM 1348 O O . GLY A 1 183 ? 11.332 68.435 48.661 1.00 23.68 184 GLY A O 1
ATOM 1349 N N . ASP A 1 184 ? 10.548 66.333 48.222 1.00 22.53 185 ASP A N 1
ATOM 1350 C CA . ASP A 1 184 ? 10.207 65.960 49.623 1.00 23.44 185 ASP A CA 1
ATOM 1351 C C . ASP A 1 184 ? 11.459 65.482 50.374 1.00 23.74 185 ASP A C 1
ATOM 1352 O O . ASP A 1 184 ? 11.314 65.063 51.534 1.00 24.14 185 ASP A O 1
ATOM 1357 N N . GLY A 1 185 ? 12.635 65.513 49.737 1.00 23.81 186 GLY A N 1
ATOM 1358 C CA . GLY A 1 185 ? 13.920 65.144 50.363 1.00 23.07 186 GLY A CA 1
ATOM 1359 C C . GLY A 1 185 ? 14.272 63.674 50.182 1.00 23.38 186 GLY A C 1
ATOM 1360 O O . GLY A 1 185 ? 15.201 63.212 50.865 1.00 24.43 186 GLY A O 1
ATOM 1361 N N . THR A 1 186 ? 13.585 62.959 49.285 1.00 23.29 187 THR A N 1
ATOM 1362 C CA . THR A 1 186 ? 13.837 61.521 48.984 1.00 22.79 187 THR A CA 1
ATOM 1363 C C . THR A 1 186 ? 15.317 61.312 48.628 1.00 22.20 187 THR A C 1
ATOM 1364 O O . THR A 1 186 ? 15.931 60.382 49.185 1.00 22.19 187 THR A O 1
ATOM 1368 N N . LEU A 1 187 ? 15.878 62.132 47.735 1.00 22.14 188 LEU A N 1
ATOM 1369 C CA . LEU A 1 187 ? 17.277 61.954 47.259 1.00 23.23 188 LEU A CA 1
ATOM 1370 C C . LEU A 1 187 ? 18.262 62.232 48.402 1.00 22.90 188 LEU A C 1
ATOM 1371 O O . LEU A 1 187 ? 19.146 61.386 48.639 1.00 22.85 188 LEU A O 1
ATOM 1376 N N . ILE A 1 188 ? 18.134 63.376 49.078 1.00 23.54 189 ILE A N 1
ATOM 1377 C CA . ILE A 1 188 ? 19.134 63.826 50.094 1.00 24.80 189 ILE A CA 1
ATOM 1378 C C . ILE A 1 188 ? 19.118 62.868 51.296 1.00 23.97 189 ILE A C 1
ATOM 1379 O O . ILE A 1 188 ? 20.197 62.600 51.849 1.00 23.58 189 ILE A O 1
ATOM 1384 N N A THR A 1 189 ? 17.927 62.391 51.679 0.50 24.02 190 THR A N 1
ATOM 1385 N N B THR A 1 189 ? 17.953 62.334 51.675 0.50 24.50 190 THR A N 1
ATOM 1386 C CA A THR A 1 189 ? 17.697 61.417 52.781 0.50 23.98 190 THR A CA 1
ATOM 1387 C CA B THR A 1 189 ? 17.809 61.440 52.858 0.50 24.78 190 THR A CA 1
ATOM 1388 C C A THR A 1 189 ? 18.549 60.169 52.538 0.50 23.60 190 THR A C 1
ATOM 1389 C C B THR A 1 189 ? 18.490 60.093 52.576 0.50 24.33 190 THR A C 1
ATOM 1390 O O A THR A 1 189 ? 19.271 59.757 53.464 0.50 23.23 190 THR A O 1
ATOM 1391 O O B THR A 1 189 ? 19.037 59.515 53.532 0.50 25.02 190 THR A O 1
ATOM 1398 N N . ALA A 1 190 ? 18.464 59.619 51.324 1.00 24.03 191 ALA A N 1
ATOM 1399 C CA . ALA A 1 190 ? 19.189 58.405 50.879 1.00 23.68 191 ALA A CA 1
ATOM 1400 C C . ALA A 1 190 ? 20.700 58.633 51.002 1.00 23.40 191 ALA A C 1
ATOM 1401 O O . ALA A 1 190 ? 21.401 57.710 51.458 1.00 25.20 191 ALA A O 1
ATOM 1403 N N . ILE A 1 191 ? 21.177 59.824 50.626 1.00 23.55 192 ILE A N 1
ATOM 1404 C CA . ILE A 1 191 ? 22.624 60.195 50.680 1.00 23.89 192 ILE A CA 1
ATOM 1405 C C . ILE A 1 191 ? 23.038 60.333 52.152 1.00 24.44 192 ILE A C 1
ATOM 1406 O O . ILE A 1 191 ? 24.076 59.764 52.521 1.00 26.07 192 ILE A O 1
ATOM 1411 N N . LEU A 1 192 ? 22.247 61.046 52.961 1.00 24.61 193 LEU A N 1
ATOM 1412 C CA . LEU A 1 192 ? 22.565 61.320 54.391 1.00 26.30 193 LEU A CA 1
ATOM 1413 C C . LEU A 1 192 ? 22.590 60.018 55.206 1.00 27.13 193 LEU A C 1
ATOM 1414 O O . LEU A 1 192 ? 23.400 59.932 56.150 1.00 28.76 193 LEU A O 1
ATOM 1419 N N A ARG A 1 193 ? 21.731 59.053 54.852 0.50 27.50 194 ARG A N 1
ATOM 1420 N N B ARG A 1 193 ? 21.755 59.037 54.849 0.50 27.63 194 ARG A N 1
ATOM 1421 C CA A ARG A 1 193 ? 21.614 57.723 55.514 0.50 28.94 194 ARG A CA 1
ATOM 1422 C CA B ARG A 1 193 ? 21.636 57.742 55.575 0.50 28.54 194 ARG A CA 1
ATOM 1423 C C A ARG A 1 193 ? 22.941 56.960 55.426 0.50 29.24 194 ARG A C 1
ATOM 1424 C C B ARG A 1 193 ? 22.895 56.887 55.370 0.50 29.32 194 ARG A C 1
ATOM 1425 O O A ARG A 1 193 ? 23.199 56.131 56.313 0.50 30.00 194 ARG A O 1
ATOM 1426 O O B ARG A 1 193 ? 23.055 55.911 56.124 0.50 30.39 194 ARG A O 1
ATOM 1441 N N . ARG A 1 194 ? 23.739 57.218 54.386 1.00 28.45 195 ARG A N 1
ATOM 1442 C CA . ARG A 1 194 ? 24.999 56.476 54.106 1.00 29.18 195 ARG A CA 1
ATOM 1443 C C . ARG A 1 194 ? 26.216 57.264 54.607 1.00 29.74 195 ARG A C 1
ATOM 1444 O O . ARG A 1 194 ? 27.313 56.671 54.647 1.00 30.09 195 ARG A O 1
ATOM 1452 N N . HIS A 1 195 ? 26.029 58.536 54.980 1.00 29.41 196 HIS A N 1
ATOM 1453 C CA . HIS A 1 195 ? 27.103 59.467 55.421 1.00 30.99 196 HIS A CA 1
ATOM 1454 C C . HIS A 1 195 ? 26.670 60.160 56.711 1.00 30.89 196 HIS A C 1
ATOM 1455 O O . HIS A 1 195 ? 26.127 61.263 56.673 1.00 30.87 196 HIS A O 1
ATOM 1462 N N . PRO A 1 196 ? 26.897 59.529 57.889 1.00 32.82 197 PRO A N 1
ATOM 1463 C CA . PRO A 1 196 ? 26.384 60.039 59.164 1.00 34.26 197 PRO A CA 1
ATOM 1464 C C . PRO A 1 196 ? 26.853 61.455 59.538 1.00 34.64 197 PRO A C 1
ATOM 1465 O O . PRO A 1 196 ? 26.110 62.149 60.211 1.00 36.35 197 PRO A O 1
ATOM 1469 N N . ASP A 1 197 ? 28.065 61.835 59.117 1.00 36.16 198 ASP A N 1
ATOM 1470 C CA . ASP A 1 197 ? 28.708 63.136 59.452 1.00 37.74 198 ASP A CA 1
ATOM 1471 C C . ASP A 1 197 ? 28.255 64.221 58.467 1.00 34.42 198 ASP A C 1
ATOM 1472 O O . ASP A 1 197 ? 28.458 65.409 58.778 1.00 33.33 198 ASP A O 1
ATOM 1477 N N . LEU A 1 198 ? 27.680 63.835 57.323 1.00 31.73 199 LEU A N 1
ATOM 1478 C CA . LEU A 1 198 ? 27.284 64.771 56.236 1.00 30.09 199 LEU A CA 1
ATOM 1479 C C . LEU A 1 198 ? 26.078 65.607 56.686 1.00 29.50 199 LEU A C 1
ATOM 1480 O O . LEU A 1 198 ? 25.178 65.054 57.352 1.00 30.27 199 LEU A O 1
ATOM 1485 N N A ARG A 1 199 ? 26.074 66.896 56.328 0.50 30.14 200 ARG A N 1
ATOM 1486 N N B ARG A 1 199 ? 26.074 66.901 56.343 0.50 29.55 200 ARG A N 1
ATOM 1487 C CA A ARG A 1 199 ? 24.966 67.853 56.591 0.50 30.35 200 ARG A CA 1
ATOM 1488 C CA B ARG A 1 199 ? 24.953 67.846 56.607 0.50 29.21 200 ARG A CA 1
ATOM 1489 C C A ARG A 1 199 ? 24.260 68.165 55.267 0.50 28.94 200 ARG A C 1
ATOM 1490 C C B ARG A 1 199 ? 24.261 68.176 55.279 0.50 28.23 200 ARG A C 1
ATOM 1491 O O A ARG A 1 199 ? 24.960 68.310 54.246 0.50 29.16 200 ARG A O 1
ATOM 1492 O O B ARG A 1 199 ? 24.971 68.347 54.269 0.50 28.43 200 ARG A O 1
ATOM 1507 N N . GLY A 1 200 ? 22.927 68.258 55.292 1.00 27.90 201 GLY A N 1
ATOM 1508 C CA . GLY A 1 200 ? 22.103 68.488 54.093 1.00 26.86 201 GLY A CA 1
ATOM 1509 C C . GLY A 1 200 ? 21.277 69.757 54.197 1.00 26.20 201 GLY A C 1
ATOM 1510 O O . GLY A 1 200 ? 20.976 70.183 55.327 1.00 26.04 201 GLY A O 1
ATOM 1511 N N . THR A 1 201 ? 20.928 70.340 53.048 1.00 25.48 202 THR A N 1
ATOM 1512 C CA . THR A 1 201 ? 19.872 71.376 52.904 1.00 25.07 202 THR A CA 1
ATOM 1513 C C . THR A 1 201 ? 19.012 71.019 51.689 1.00 23.86 202 THR A C 1
ATOM 1514 O O . THR A 1 201 ? 19.591 70.681 50.644 1.00 24.85 202 THR A O 1
ATOM 1518 N N . ILE A 1 202 ? 17.686 71.061 51.841 1.00 24.01 203 ILE A N 1
ATOM 1519 C CA . ILE A 1 202 ? 16.711 70.974 50.714 1.00 23.22 203 ILE A CA 1
ATOM 1520 C C . ILE A 1 202 ? 16.238 72.398 50.406 1.00 22.45 203 ILE A C 1
ATOM 1521 O O . ILE A 1 202 ? 15.753 73.070 51.334 1.00 23.05 203 ILE A O 1
ATOM 1526 N N . PHE A 1 203 ? 16.405 72.843 49.158 1.00 22.14 204 PHE A N 1
ATOM 1527 C CA . PHE A 1 203 ? 15.920 74.150 48.653 1.00 23.88 204 PHE A CA 1
ATOM 1528 C C . PHE A 1 203 ? 14.734 73.884 47.722 1.00 24.08 204 PHE A C 1
ATOM 1529 O O . PHE A 1 203 ? 14.918 73.226 46.674 1.00 24.41 204 PHE A O 1
ATOM 1537 N N . GLU A 1 204 ? 13.546 74.350 48.116 1.00 23.97 205 GLU A N 1
ATOM 1538 C CA . GLU A 1 204 ? 12.272 74.045 47.419 1.00 24.00 205 GLU A CA 1
ATOM 1539 C C . GLU A 1 204 ? 11.357 75.272 47.425 1.00 24.05 205 GLU A C 1
ATOM 1540 O O . GLU A 1 204 ? 11.710 76.275 48.063 1.00 23.98 205 GLU A O 1
ATOM 1546 N N . THR A 1 205 ? 10.222 75.185 46.731 1.00 24.20 206 THR A N 1
ATOM 1547 C CA . THR A 1 205 ? 9.128 76.186 46.810 1.00 25.63 206 THR A CA 1
ATOM 1548 C C . THR A 1 205 ? 8.571 76.138 48.229 1.00 26.31 206 THR A C 1
ATOM 1549 O O . THR A 1 205 ? 8.672 75.107 48.893 1.00 26.45 206 THR A O 1
ATOM 1553 N N . PRO A 1 206 ? 7.975 77.235 48.746 1.00 28.59 207 PRO A N 1
ATOM 1554 C CA . PRO A 1 206 ? 7.362 77.212 50.076 1.00 29.56 207 PRO A CA 1
ATOM 1555 C C . PRO A 1 206 ? 6.408 76.020 50.263 1.00 29.81 207 PRO A C 1
ATOM 1556 O O . PRO A 1 206 ? 6.457 75.401 51.307 1.00 28.84 207 PRO A O 1
ATOM 1560 N N . GLU A 1 207 ? 5.609 75.703 49.237 1.00 31.04 208 GLU A N 1
ATOM 1561 C CA . GLU A 1 207 ? 4.564 74.642 49.273 1.00 31.91 208 GLU A CA 1
ATOM 1562 C C . GLU A 1 207 ? 5.221 73.267 49.463 1.00 29.97 208 GLU A C 1
ATOM 1563 O O . GLU A 1 207 ? 4.776 72.516 50.357 1.00 30.50 208 GLU A O 1
ATOM 1569 N N . ILE A 1 208 ? 6.231 72.940 48.654 1.00 26.10 209 ILE A N 1
ATOM 1570 C CA . ILE A 1 208 ? 6.904 71.606 48.694 1.00 26.38 209 ILE A CA 1
ATOM 1571 C C . ILE A 1 208 ? 7.850 71.554 49.904 1.00 26.31 209 ILE A C 1
ATOM 1572 O O . ILE A 1 208 ? 8.014 70.457 50.465 1.00 26.48 209 ILE A O 1
ATOM 1577 N N . ALA A 1 209 ? 8.428 72.691 50.308 1.00 26.10 210 ALA A N 1
ATOM 1578 C CA . ALA A 1 209 ? 9.308 72.810 51.496 1.00 26.99 210 ALA A CA 1
ATOM 1579 C C . ALA A 1 209 ? 8.570 72.305 52.746 1.00 27.01 210 ALA A C 1
ATOM 1580 O O . ALA A 1 209 ? 9.218 71.667 53.596 1.00 26.18 210 ALA A O 1
ATOM 1582 N N . GLU A 1 210 ? 7.264 72.570 52.847 1.00 28.62 211 GLU A N 1
ATOM 1583 C CA . GLU A 1 210 ? 6.404 72.087 53.963 1.00 31.09 211 GLU A CA 1
ATOM 1584 C C . GLU A 1 210 ? 6.458 70.555 54.001 1.00 29.27 211 GLU A C 1
ATOM 1585 O O . GLU A 1 210 ? 6.597 69.999 55.107 1.00 28.35 211 GLU A O 1
ATOM 1591 N N . ARG A 1 211 ? 6.363 69.904 52.835 1.00 28.27 212 ARG A N 1
ATOM 1592 C CA . ARG A 1 211 ? 6.406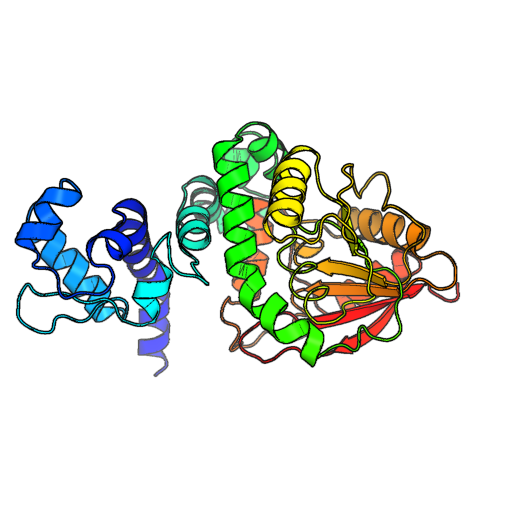 68.421 52.697 1.00 28.39 212 ARG A CA 1
ATOM 1593 C C . ARG A 1 211 ? 7.791 67.913 53.120 1.00 26.24 212 ARG A C 1
ATOM 1594 O O . ARG A 1 211 ? 7.846 66.937 53.892 1.00 25.85 212 ARG A O 1
ATOM 1602 N N . ALA A 1 212 ? 8.860 68.559 52.637 1.00 24.38 213 ALA A N 1
ATOM 1603 C CA . ALA A 1 212 ? 10.273 68.185 52.890 1.00 23.84 213 ALA A CA 1
ATOM 1604 C C . ALA A 1 212 ? 10.591 68.288 54.388 1.00 23.38 213 ALA A C 1
ATOM 1605 O O . ALA A 1 212 ? 11.216 67.353 54.916 1.00 22.70 213 ALA A O 1
ATOM 1607 N N . ALA A 1 213 ? 10.180 69.380 55.043 1.00 23.22 214 ALA A N 1
ATOM 1608 C CA . ALA A 1 213 ? 10.400 69.618 56.491 1.00 24.21 214 ALA A CA 1
ATOM 1609 C C . ALA A 1 213 ? 9.776 68.476 57.303 1.00 24.26 214 ALA A C 1
ATOM 1610 O O . ALA A 1 213 ? 10.439 67.979 58.229 1.00 26.58 214 ALA A O 1
ATOM 1612 N N . GLU A 1 214 ? 8.554 68.065 56.957 1.00 24.46 215 GLU A N 1
ATOM 1613 C CA . GLU A 1 214 ? 7.825 66.959 57.636 1.00 25.76 215 GLU A CA 1
ATOM 1614 C C . GLU A 1 214 ? 8.554 65.632 57.384 1.00 25.31 215 GLU A C 1
ATOM 1615 O O . GLU A 1 214 ? 8.695 64.847 58.340 1.00 25.84 215 GLU A O 1
ATOM 1621 N N . ARG A 1 215 ? 8.999 65.395 56.147 1.00 25.39 216 ARG A N 1
ATOM 1622 C CA . ARG A 1 215 ? 9.720 64.158 55.740 1.00 26.89 216 ARG A CA 1
ATOM 1623 C C . ARG A 1 215 ? 11.038 64.047 56.517 1.00 25.60 216 ARG A C 1
ATOM 1624 O O . ARG A 1 215 ? 11.348 62.942 57.003 1.00 25.98 216 ARG A O 1
ATOM 1632 N N . VAL A 1 216 ? 11.791 65.146 56.608 1.00 24.31 217 VAL A N 1
ATOM 1633 C CA . VAL A 1 216 ? 13.107 65.212 57.312 1.00 25.93 217 VAL A CA 1
ATOM 1634 C C . VAL A 1 216 ? 12.898 64.901 58.802 1.00 25.64 217 VAL A C 1
ATOM 1635 O O . VAL A 1 216 ? 13.693 64.115 59.355 1.00 24.30 217 VAL A O 1
ATOM 1639 N N . ARG A 1 217 ? 11.873 65.492 59.422 1.00 26.43 218 ARG A N 1
ATOM 1640 C CA . ARG A 1 217 ? 11.542 65.288 60.860 1.00 27.88 218 ARG A CA 1
ATOM 1641 C C . ARG A 1 217 ? 11.114 63.832 61.080 1.00 27.09 218 ARG A C 1
ATOM 1642 O O . ARG A 1 217 ? 11.631 63.205 62.025 1.00 28.64 218 ARG A O 1
ATOM 1650 N N . ALA A 1 218 ? 10.223 63.312 60.230 1.00 26.86 219 ALA A N 1
ATOM 1651 C CA . ALA A 1 218 ? 9.701 61.925 60.289 1.00 27.99 219 ALA A CA 1
ATOM 1652 C C . ALA A 1 218 ? 10.858 60.924 60.168 1.00 27.83 219 ALA A C 1
ATOM 1653 O O . ALA A 1 218 ? 10.824 59.906 60.873 1.00 30.69 219 ALA A O 1
ATOM 1655 N N . ALA A 1 219 ? 11.855 61.224 59.330 1.00 28.27 220 ALA A N 1
ATOM 1656 C CA . ALA A 1 219 ? 13.024 60.356 59.045 1.00 29.36 220 ALA A CA 1
ATOM 1657 C C . ALA A 1 219 ? 14.092 60.489 60.142 1.00 29.97 220 ALA A C 1
ATOM 1658 O O . ALA A 1 219 ? 15.045 59.685 60.127 1.00 31.28 220 ALA A O 1
ATOM 1660 N N . GLY A 1 220 ? 13.946 61.461 61.051 1.00 29.90 221 GLY A N 1
ATOM 1661 C CA . GLY A 1 220 ? 14.859 61.687 62.189 1.00 30.07 221 GLY A CA 1
ATOM 1662 C C . GLY A 1 220 ? 16.187 62.283 61.749 1.00 29.95 221 GLY A C 1
ATOM 1663 O O . GLY A 1 220 ? 17.210 61.971 62.389 1.00 31.40 221 GLY A O 1
ATOM 1664 N N . LEU A 1 221 ? 16.170 63.123 60.707 1.00 28.08 222 LEU A N 1
ATOM 1665 C CA . LEU A 1 221 ? 17.376 63.758 60.111 1.00 28.64 222 LEU A CA 1
ATOM 1666 C C . LEU A 1 221 ? 17.364 65.274 60.350 1.00 29.98 222 LEU A C 1
ATOM 1667 O O . LEU A 1 221 ? 18.285 65.946 59.849 1.00 29.99 222 LEU A O 1
ATOM 1672 N N . HIS A 1 222 ? 16.380 65.777 61.106 1.00 32.62 223 HIS A N 1
ATOM 1673 C CA . HIS A 1 222 ? 16.191 67.214 61.458 1.00 34.55 223 HIS A CA 1
ATOM 1674 C C . HIS A 1 222 ? 17.477 67.811 62.050 1.00 33.93 223 HIS A C 1
ATOM 1675 O O . HIS A 1 222 ? 17.699 69.020 61.860 1.00 32.99 223 HIS A O 1
ATOM 1682 N N . ASP A 1 223 ? 18.280 66.995 62.745 1.00 34.04 224 ASP A N 1
ATOM 1683 C CA . ASP A 1 223 ? 19.528 67.415 63.440 1.00 37.06 224 ASP A CA 1
ATOM 1684 C C . ASP A 1 223 ? 20.615 67.812 62.430 1.00 34.96 224 ASP A C 1
ATOM 1685 O O . ASP A 1 223 ? 21.491 68.609 62.809 1.00 37.60 224 ASP A O 1
ATOM 1690 N N . ARG A 1 224 ? 20.589 67.273 61.207 1.00 32.64 225 ARG A N 1
ATOM 1691 C CA . ARG A 1 224 ? 21.665 67.513 60.205 1.00 31.73 225 ARG A CA 1
ATOM 1692 C C . ARG A 1 224 ? 21.102 67.667 58.788 1.00 29.85 225 ARG A C 1
ATOM 1693 O O . ARG A 1 224 ? 21.902 67.616 57.841 1.00 30.76 225 ARG A O 1
ATOM 1701 N N . CYS A 1 225 ? 19.792 67.874 58.638 1.00 27.94 226 CYS A N 1
ATOM 1702 C CA . CYS A 1 225 ? 19.164 68.251 57.345 1.00 26.52 226 CYS A CA 1
ATOM 1703 C C . CYS A 1 225 ? 18.153 69.370 57.587 1.00 26.84 226 CYS A C 1
ATOM 1704 O O . CYS A 1 225 ? 17.207 69.158 58.369 1.00 28.87 226 CYS A O 1
ATOM 1707 N N . ALA A 1 226 ? 18.376 70.521 56.956 1.00 26.29 227 ALA A N 1
ATOM 1708 C CA . ALA A 1 226 ? 17.505 71.712 57.049 1.00 27.32 227 ALA A CA 1
ATOM 1709 C C . ALA A 1 226 ? 16.712 71.854 55.750 1.00 25.45 227 ALA A C 1
ATOM 1710 O O . ALA A 1 226 ? 17.101 71.241 54.736 1.00 24.95 227 ALA A O 1
ATOM 1712 N N . VAL A 1 227 ? 15.622 72.619 55.796 1.00 24.89 228 VAL A N 1
ATOM 1713 C CA . VAL A 1 227 ? 14.794 72.948 54.603 1.00 24.57 228 VAL A CA 1
ATOM 1714 C C . VAL A 1 227 ? 14.713 74.472 54.509 1.00 24.67 228 VAL A C 1
ATOM 1715 O O . VAL A 1 227 ? 14.396 75.118 55.520 1.00 25.70 228 VAL A O 1
ATOM 1719 N N A VAL A 1 228 ? 15.000 75.024 53.331 0.50 25.70 229 VAL A N 1
ATOM 1720 N N B VAL A 1 228 ? 15.045 75.000 53.327 0.50 25.61 229 VAL A N 1
ATOM 1721 C CA A VAL A 1 228 ? 14.882 76.482 53.044 0.50 26.33 229 VAL A CA 1
ATOM 1722 C CA B VAL A 1 228 ? 14.955 76.439 52.941 0.50 26.38 229 VAL A CA 1
ATOM 1723 C C A VAL A 1 228 ? 14.094 76.634 51.740 0.50 26.85 229 VAL A C 1
ATOM 1724 C C B VAL A 1 228 ? 13.971 76.532 51.773 0.50 26.64 229 VAL A C 1
ATOM 1725 O O A VAL A 1 228 ? 14.317 75.829 50.816 0.50 26.64 229 VAL A O 1
ATOM 1726 O O B VAL A 1 228 ? 13.938 75.579 50.966 0.50 25.60 229 VAL A O 1
ATOM 1733 N N . SER A 1 229 ? 13.185 77.609 51.698 1.00 26.44 230 SER A N 1
ATOM 1734 C CA . SER A 1 229 ? 12.253 77.854 50.568 1.00 27.22 230 SER A CA 1
ATOM 1735 C C . SER A 1 229 ? 12.641 79.146 49.847 1.00 27.34 230 SER A C 1
ATOM 1736 O O . SER A 1 229 ? 13.310 80.011 50.450 1.00 27.98 230 SER A O 1
ATOM 1739 N N . GLY A 1 230 ? 12.241 79.253 48.585 1.00 27.77 231 GLY A N 1
ATOM 1740 C CA . GLY A 1 230 ? 12.526 80.423 47.742 1.00 29.48 231 GLY A CA 1
ATOM 1741 C C . GLY A 1 230 ? 12.325 80.096 46.280 1.00 30.43 231 GLY A C 1
ATOM 1742 O O . GLY A 1 230 ? 11.562 79.160 45.978 1.00 31.54 231 GLY A O 1
ATOM 1743 N N . ASP A 1 231 ? 13.007 80.844 45.418 1.00 31.66 232 ASP A N 1
ATOM 1744 C CA . ASP A 1 231 ? 12.913 80.752 43.941 1.00 32.68 232 ASP A CA 1
ATOM 1745 C C . ASP A 1 231 ? 14.341 80.634 43.399 1.00 31.88 232 ASP A C 1
ATOM 1746 O O . ASP A 1 231 ? 15.117 81.583 43.628 1.00 32.28 232 ASP A O 1
ATOM 1751 N N . PHE A 1 232 ? 14.682 79.527 42.723 1.00 32.56 233 PHE A N 1
ATOM 1752 C CA . PHE A 1 232 ? 16.063 79.278 42.219 1.00 34.47 233 PHE A CA 1
ATOM 1753 C C . PHE A 1 232 ? 16.385 80.215 41.044 1.00 35.33 233 PHE A C 1
ATOM 1754 O O . PHE A 1 232 ? 17.567 80.262 40.651 1.00 38.34 233 PHE A O 1
ATOM 1762 N N . PHE A 1 233 ? 15.397 80.951 40.521 1.00 35.41 234 PHE A N 1
ATOM 1763 C CA . PHE A 1 233 ? 15.606 82.069 39.562 1.00 37.66 234 PHE A CA 1
ATOM 1764 C C . PHE A 1 233 ? 16.149 83.294 40.311 1.00 38.48 234 PHE A C 1
ATOM 1765 O O . PHE A 1 233 ? 16.879 84.091 39.689 1.00 41.49 234 PHE A O 1
ATOM 1773 N N . ASP A 1 234 ? 15.803 83.437 41.598 1.00 37.91 235 ASP A N 1
ATOM 1774 C CA . ASP A 1 234 ? 16.274 84.538 42.482 1.00 38.23 235 ASP A CA 1
ATOM 1775 C C . ASP A 1 234 ? 17.683 84.202 42.990 1.00 37.91 235 ASP A C 1
ATOM 1776 O O . ASP A 1 234 ? 18.606 85.000 42.736 1.00 39.95 235 ASP A O 1
ATOM 1781 N N . LEU A 1 235 ? 17.843 83.068 43.680 1.00 36.67 236 LEU A N 1
ATOM 1782 C CA . LEU A 1 235 ? 19.159 82.594 44.194 1.00 38.82 236 LEU A CA 1
ATOM 1783 C C . LEU A 1 235 ? 19.085 81.115 44.594 1.00 36.65 236 LEU A C 1
ATOM 1784 O O . LEU A 1 235 ? 17.976 80.547 44.604 1.00 36.24 236 LEU A O 1
ATOM 1789 N N . VAL A 1 236 ? 20.249 80.522 44.868 1.00 35.23 237 VAL A N 1
ATOM 1790 C CA . VAL A 1 236 ? 20.421 79.203 45.546 1.00 33.61 237 VAL A CA 1
ATOM 1791 C C . VAL A 1 236 ? 21.215 79.465 46.823 1.00 34.06 237 VAL A C 1
ATOM 1792 O O . VAL A 1 236 ? 22.223 80.165 46.778 1.00 32.78 237 VAL A O 1
ATOM 1796 N N . PRO A 1 237 ? 20.788 78.945 47.997 1.00 35.70 238 PRO A N 1
ATOM 1797 C CA . PRO A 1 237 ? 21.493 79.215 49.251 1.00 34.93 238 PRO A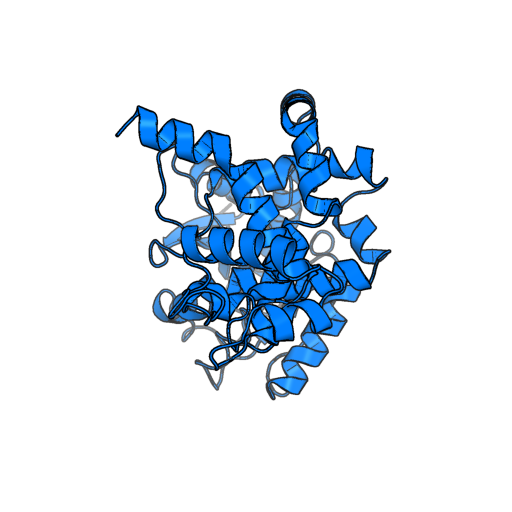 CA 1
ATOM 1798 C C . PRO A 1 237 ? 22.981 78.846 49.150 1.00 32.80 238 PRO A C 1
ATOM 1799 O O . PRO A 1 237 ? 23.280 77.757 48.703 1.00 32.05 238 PRO A O 1
ATOM 1803 N N . GLY A 1 238 ? 23.865 79.765 49.549 1.00 30.87 239 GLY A N 1
ATOM 1804 C CA . GLY A 1 238 ? 25.329 79.609 49.457 1.00 31.06 239 GLY A CA 1
ATOM 1805 C C . GLY A 1 238 ? 25.889 78.766 50.591 1.00 30.43 239 GLY A C 1
ATOM 1806 O O . GLY A 1 238 ? 25.099 78.321 51.452 1.00 29.53 239 GLY A O 1
ATOM 1807 N N . GLY A 1 239 ? 27.205 78.526 50.569 1.00 31.22 240 GLY A N 1
ATOM 1808 C CA . GLY A 1 239 ? 27.978 77.992 51.707 1.00 32.71 240 GLY A CA 1
ATOM 1809 C C . GLY A 1 239 ? 28.241 76.497 51.617 1.00 32.75 240 GLY A C 1
ATOM 1810 O O . GLY A 1 239 ? 29.062 76.013 52.417 1.00 36.65 240 GLY A O 1
ATOM 1811 N N . ALA A 1 240 ? 27.584 75.781 50.697 1.00 31.17 241 ALA A N 1
ATOM 1812 C CA . ALA A 1 240 ? 27.654 74.304 50.594 1.00 30.10 241 ALA A CA 1
ATOM 1813 C C . ALA A 1 240 ? 28.847 73.894 49.722 1.00 29.81 241 ALA A C 1
ATOM 1814 O O . ALA A 1 240 ? 29.193 74.645 48.793 1.00 32.10 241 ALA A O 1
ATOM 1816 N N . ASP A 1 241 ? 29.448 72.738 50.021 1.00 29.87 242 ASP A N 1
ATOM 1817 C CA . ASP A 1 241 ? 30.564 72.138 49.238 1.00 30.91 242 ASP A CA 1
ATOM 1818 C C . ASP A 1 241 ? 30.019 71.543 47.935 1.00 30.52 242 ASP A C 1
ATOM 1819 O O . ASP A 1 241 ? 30.710 71.640 46.904 1.00 31.55 242 ASP A O 1
ATOM 1824 N N . LEU A 1 242 ? 28.834 70.931 47.985 1.00 30.17 243 LEU A N 1
ATOM 1825 C CA . LEU A 1 242 ? 28.222 70.226 46.828 1.00 29.64 243 LEU A CA 1
ATOM 1826 C C . LEU A 1 242 ? 26.765 70.666 46.674 1.00 29.10 243 LEU A C 1
ATOM 1827 O O . LEU A 1 242 ? 26.065 70.762 47.694 1.00 27.64 243 LEU A O 1
ATOM 1832 N N . TYR A 1 243 ? 26.343 70.920 45.434 1.00 29.64 244 TYR A N 1
ATOM 1833 C CA . TYR A 1 243 ? 24.935 71.193 45.051 1.00 28.44 244 TYR A CA 1
ATOM 1834 C C . TYR A 1 243 ? 24.462 70.081 44.114 1.00 28.16 244 TYR A C 1
ATOM 1835 O O . TYR A 1 243 ? 25.219 69.692 43.209 1.00 28.85 244 TYR A O 1
ATOM 1844 N N . LEU A 1 244 ? 23.262 69.564 44.376 1.00 27.25 245 LEU A N 1
ATOM 1845 C CA . LEU A 1 244 ? 22.538 68.606 43.505 1.00 26.16 245 LEU A CA 1
ATOM 1846 C C . LEU A 1 244 ? 21.392 69.357 42.826 1.00 25.76 245 LEU A C 1
ATOM 1847 O O . LEU A 1 244 ? 20.736 70.172 43.494 1.00 26.32 245 LEU A O 1
ATOM 1852 N N . VAL A 1 245 ? 21.168 69.095 41.542 1.00 25.68 246 VAL A N 1
ATOM 1853 C CA . VAL A 1 245 ? 19.930 69.523 40.834 1.00 26.57 246 VAL A CA 1
ATOM 1854 C C . VAL A 1 245 ? 19.438 68.327 40.013 1.00 25.86 246 VAL A C 1
ATOM 1855 O O . VAL A 1 245 ? 20.041 68.026 38.964 1.00 26.86 246 VAL A O 1
ATOM 1859 N N . LYS A 1 246 ? 18.421 67.631 40.527 1.00 24.13 247 LYS A N 1
ATOM 1860 C CA . LYS A 1 246 ? 17.888 66.377 39.938 1.00 24.63 247 LYS A CA 1
ATOM 1861 C C . LYS A 1 246 ? 16.508 66.638 39.330 1.00 24.49 247 LYS A C 1
ATOM 1862 O O . LYS A 1 246 ? 15.663 67.232 40.025 1.00 24.20 247 LYS A O 1
ATOM 1868 N N . SER A 1 247 ? 16.296 66.180 38.091 1.00 24.99 248 SER A N 1
ATOM 1869 C CA . SER A 1 247 ? 14.985 66.179 37.390 1.00 25.45 248 SER A CA 1
ATOM 1870 C C . SER A 1 247 ? 14.345 67.570 37.476 1.00 25.43 248 SER A C 1
ATOM 1871 O O . SER A 1 247 ? 13.115 67.656 37.643 1.00 26.23 248 SER A O 1
ATOM 1874 N N . THR A 1 248 ? 15.160 68.621 37.362 1.00 26.07 249 THR A N 1
ATOM 1875 C CA . THR A 1 248 ? 14.748 70.034 37.559 1.00 26.90 249 THR A CA 1
ATOM 1876 C C . THR A 1 248 ? 15.012 70.826 36.274 1.00 27.68 249 THR A C 1
ATOM 1877 O O . THR A 1 248 ? 14.065 71.463 35.782 1.00 29.66 249 THR A O 1
ATOM 1881 N N . LEU A 1 249 ? 16.238 70.778 35.745 1.00 28.09 250 LEU A N 1
ATOM 1882 C CA . LEU A 1 249 ? 16.639 71.545 34.534 1.00 29.22 250 LEU A CA 1
ATOM 1883 C C . LEU A 1 249 ? 15.765 71.139 33.337 1.00 28.63 250 LEU A C 1
ATOM 1884 O O . LEU A 1 249 ? 15.469 72.019 32.514 1.00 29.79 250 LEU A O 1
ATOM 1889 N N . HIS A 1 250 ? 15.333 69.875 33.251 1.00 28.97 251 HIS A N 1
ATOM 1890 C CA . HIS A 1 250 ? 14.504 69.362 32.124 1.00 27.66 251 HIS A CA 1
ATOM 1891 C C . HIS A 1 250 ? 13.094 69.977 32.161 1.00 28.10 251 HIS A C 1
ATOM 1892 O O . HIS A 1 250 ? 12.396 69.875 31.140 1.00 29.01 251 HIS A O 1
ATOM 1899 N N . ASN A 1 251 ? 12.698 70.605 33.275 1.00 30.14 252 ASN A N 1
ATOM 1900 C CA . ASN A 1 251 ? 11.380 71.281 33.441 1.00 31.14 252 ASN A CA 1
ATOM 1901 C C . ASN A 1 251 ? 11.337 72.634 32.714 1.00 33.04 252 ASN A C 1
ATOM 1902 O O . ASN A 1 251 ? 10.228 73.193 32.617 1.00 34.85 252 ASN A O 1
ATOM 1907 N N . TRP A 1 252 ? 12.476 73.161 32.251 1.00 33.29 253 TRP A N 1
ATOM 1908 C CA . TRP A 1 252 ? 12.609 74.575 31.800 1.00 34.87 253 TRP A CA 1
ATOM 1909 C C . TRP A 1 252 ? 13.243 74.655 30.406 1.00 36.42 253 TRP A C 1
ATOM 1910 O O . TRP A 1 252 ? 14.010 73.742 30.043 1.00 36.38 253 TRP A O 1
ATOM 1921 N N . ASP A 1 253 ? 12.927 75.716 29.655 1.00 39.86 254 ASP A N 1
ATOM 1922 C CA . ASP A 1 253 ? 13.557 76.025 28.341 1.00 41.90 254 ASP A CA 1
ATOM 1923 C C . ASP A 1 253 ? 15.004 76.471 28.591 1.00 42.29 254 ASP A C 1
ATOM 1924 O O . ASP A 1 253 ? 15.377 76.630 29.772 1.00 43.94 254 ASP A O 1
ATOM 1929 N N . ASP A 1 254 ? 15.781 76.667 27.521 1.00 44.79 255 ASP A N 1
ATOM 1930 C CA . ASP A 1 254 ? 17.251 76.897 27.578 1.00 46.09 255 ASP A CA 1
ATOM 1931 C C . ASP A 1 254 ? 17.571 78.154 28.397 1.00 47.69 255 ASP A C 1
ATOM 1932 O O . ASP A 1 254 ? 18.503 78.089 29.222 1.00 48.31 255 ASP A O 1
ATOM 1937 N N . GLU A 1 255 ? 16.838 79.250 28.180 1.00 50.14 256 GLU A N 1
ATOM 1938 C CA . GLU A 1 255 ? 17.110 80.562 28.829 1.00 53.41 256 GLU A CA 1
ATOM 1939 C C . GLU A 1 255 ? 16.790 80.476 30.328 1.00 51.67 256 GLU A C 1
ATOM 1940 O O . GLU A 1 255 ? 17.582 81.021 31.121 1.00 51.86 256 GLU A O 1
ATOM 1946 N N . HIS A 1 256 ? 15.691 79.812 30.705 1.00 49.90 257 HIS A N 1
ATOM 1947 C CA . HIS A 1 256 ? 15.302 79.577 32.124 1.00 47.81 257 HIS A CA 1
ATOM 1948 C C . HIS A 1 256 ? 16.349 78.686 32.808 1.00 46.27 257 HIS A C 1
ATOM 1949 O O . HIS A 1 256 ? 16.654 78.947 33.983 1.00 46.40 257 HIS A O 1
ATOM 1956 N N . VAL A 1 257 ? 16.881 77.681 32.104 1.00 44.29 258 VAL A N 1
ATOM 1957 C CA . VAL A 1 257 ? 17.938 76.764 32.631 1.00 42.64 258 VAL A CA 1
ATOM 1958 C C . VAL A 1 257 ? 19.205 77.577 32.927 1.00 44.16 258 VAL A C 1
ATOM 1959 O O . VAL A 1 257 ? 19.807 77.351 33.987 1.00 44.10 258 VAL A O 1
ATOM 1963 N N . VAL A 1 258 ? 19.601 78.472 32.017 1.00 45.45 259 VAL A N 1
ATOM 1964 C CA . VAL A 1 258 ? 20.803 79.347 32.175 1.00 46.31 259 VAL A CA 1
ATOM 1965 C C . VAL A 1 258 ? 20.656 80.155 33.472 1.00 45.78 259 VAL A C 1
ATOM 1966 O O . VAL A 1 258 ? 21.644 80.240 34.229 1.00 46.58 259 VAL A O 1
ATOM 1970 N N . ARG A 1 259 ? 19.463 80.707 33.718 1.00 45.09 260 ARG A N 1
ATOM 1971 C CA . ARG A 1 259 ? 19.136 81.530 34.915 1.00 45.00 260 ARG A CA 1
ATOM 1972 C C . ARG A 1 259 ? 19.278 80.682 36.186 1.00 41.57 260 ARG A C 1
ATOM 1973 O O . ARG A 1 259 ? 19.795 81.213 37.184 1.00 42.25 260 ARG A O 1
ATOM 1981 N N . ILE A 1 260 ? 18.849 79.416 36.151 1.00 39.77 261 ILE A N 1
ATOM 1982 C CA . ILE A 1 260 ? 18.987 78.462 37.293 1.00 38.21 261 ILE A CA 1
ATOM 1983 C C . ILE A 1 260 ? 20.480 78.186 37.508 1.00 38.40 261 ILE A C 1
ATOM 1984 O O . ILE A 1 260 ? 20.937 78.288 38.662 1.00 38.44 261 ILE A O 1
ATOM 1989 N N . LEU A 1 261 ? 21.205 77.856 36.433 1.00 38.94 262 LEU A N 1
ATOM 1990 C CA . LEU A 1 261 ? 22.660 77.542 36.472 1.00 39.31 262 LEU A CA 1
ATOM 1991 C C . LEU A 1 261 ? 23.449 78.785 36.906 1.00 40.55 262 LEU A C 1
ATOM 19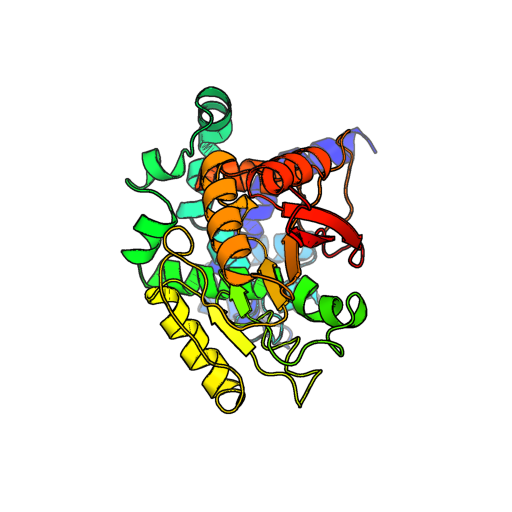92 O O . LEU A 1 261 ? 24.494 78.613 37.565 1.00 38.99 262 LEU A O 1
ATOM 1997 N N . SER A 1 262 ? 22.963 79.985 36.564 1.00 40.86 263 SER A N 1
ATOM 1998 C CA . SER A 1 262 ? 23.554 81.286 36.978 1.00 41.59 263 SER A CA 1
ATOM 1999 C C . SER A 1 262 ? 23.460 81.427 38.503 1.00 40.79 263 SER A C 1
ATOM 2000 O O . SER A 1 262 ? 24.491 81.743 39.131 1.00 40.72 263 SER A O 1
ATOM 2003 N N . SER A 1 263 ? 22.274 81.186 39.073 1.00 39.65 264 SER A N 1
ATOM 2004 C CA . SER A 1 263 ? 22.035 81.149 40.542 1.00 38.04 264 SER A CA 1
ATOM 2005 C C . SER A 1 263 ? 22.980 80.127 41.188 1.00 37.04 264 SER A C 1
ATOM 2006 O O . SER A 1 263 ? 23.530 80.431 42.265 1.00 36.34 264 SER A O 1
ATOM 2009 N N . CYS A 1 264 ? 23.171 78.967 40.549 1.00 36.20 265 CYS A N 1
ATOM 2010 C CA . CYS A 1 264 ? 24.050 77.874 41.049 1.00 36.66 265 CYS A CA 1
ATOM 2011 C C . CYS A 1 264 ? 25.510 78.350 41.079 1.00 37.64 265 CYS A C 1
ATOM 2012 O O . CYS A 1 264 ? 26.161 78.154 42.120 1.00 38.36 265 CYS A O 1
ATOM 2015 N N . ARG A 1 265 ? 26.001 78.973 40.001 1.00 39.77 266 ARG A N 1
ATOM 2016 C CA . ARG A 1 265 ? 27.412 79.444 39.894 1.00 41.08 266 ARG A CA 1
ATOM 2017 C C . ARG A 1 265 ? 27.713 80.439 41.024 1.00 40.41 266 ARG A C 1
ATOM 2018 O O . ARG A 1 265 ? 28.811 80.340 41.612 1.00 42.03 266 ARG A O 1
ATOM 2026 N N . THR A 1 266 ? 26.788 81.362 41.311 1.00 38.84 267 THR A N 1
ATOM 2027 C CA . THR A 1 266 ? 26.903 82.351 42.420 1.00 39.48 267 THR A CA 1
ATOM 2028 C C . THR A 1 266 ? 27.099 81.599 43.744 1.00 38.11 267 THR A C 1
ATOM 2029 O O . THR A 1 266 ? 27.955 82.025 44.539 1.00 38.19 267 THR A O 1
ATOM 2033 N N . ALA A 1 267 ? 26.343 80.518 43.960 1.00 37.91 268 ALA A N 1
ATOM 2034 C CA . ALA A 1 267 ? 26.370 79.699 45.195 1.00 36.68 268 ALA A CA 1
ATOM 2035 C C . ALA A 1 267 ? 27.653 78.859 45.253 1.00 38.26 268 ALA A C 1
ATOM 2036 O O . ALA A 1 267 ? 28.158 78.657 46.373 1.00 38.32 268 ALA A O 1
ATOM 2038 N N . LEU A 1 268 ? 28.160 78.386 44.106 1.00 39.60 269 LEU A N 1
ATOM 2039 C CA . LEU A 1 268 ? 29.398 77.558 44.025 1.00 40.88 269 LEU A CA 1
ATOM 2040 C C . LEU A 1 268 ? 30.596 78.359 44.547 1.00 43.78 269 LEU A C 1
ATOM 2041 O O . LEU A 1 268 ? 31.447 77.757 45.230 1.00 46.22 269 LEU A O 1
ATOM 2046 N N . ALA A 1 269 ? 30.660 79.656 44.224 1.00 46.93 270 ALA A N 1
ATOM 2047 C CA . ALA A 1 269 ? 31.776 80.571 44.562 1.00 50.56 270 ALA A CA 1
ATOM 2048 C C . ALA A 1 269 ? 33.098 79.959 44.072 1.00 54.76 270 ALA A C 1
ATOM 2049 O O . ALA A 1 269 ? 33.223 79.768 42.847 1.00 54.81 270 ALA A O 1
ATOM 2051 N N . ASP A 1 270 ? 34.026 79.628 44.981 1.00 59.61 271 ASP A N 1
ATOM 2052 C CA . ASP A 1 270 ? 35.410 79.186 44.650 1.00 64.11 271 ASP A CA 1
ATOM 2053 C C . ASP A 1 270 ? 35.504 77.654 44.685 1.00 66.72 271 ASP A C 1
ATOM 2054 O O . ASP A 1 270 ? 35.943 77.076 43.669 1.00 68.30 271 ASP A O 1
ATOM 2059 N N . ARG A 1 271 ? 35.117 77.028 45.804 1.00 66.48 272 ARG A N 1
ATOM 2060 C CA . ARG A 1 271 ? 35.319 75.574 46.071 1.00 63.30 272 ARG A CA 1
ATOM 2061 C C . ARG A 1 271 ? 33.978 74.822 46.084 1.00 55.15 272 ARG A C 1
ATOM 2062 O O . ARG A 1 271 ? 33.866 73.845 46.850 1.00 56.04 272 ARG A O 1
ATOM 2070 N N . GLY A 1 272 ? 33.008 75.242 45.265 1.00 46.34 273 GLY A N 1
ATOM 2071 C CA . GLY A 1 272 ? 31.690 74.587 45.144 1.00 43.38 273 GLY A CA 1
ATOM 2072 C C . GLY A 1 272 ? 31.577 73.781 43.860 1.00 40.94 273 GLY A C 1
ATOM 2073 O O . GLY A 1 272 ? 32.037 74.277 42.814 1.00 40.09 273 GLY A O 1
ATOM 2074 N N . ARG A 1 273 ? 30.984 72.583 43.942 1.00 39.61 274 ARG A N 1
ATOM 2075 C CA . ARG A 1 273 ? 30.692 71.684 42.791 1.00 38.81 274 ARG A CA 1
ATOM 2076 C C . ARG A 1 273 ? 29.177 71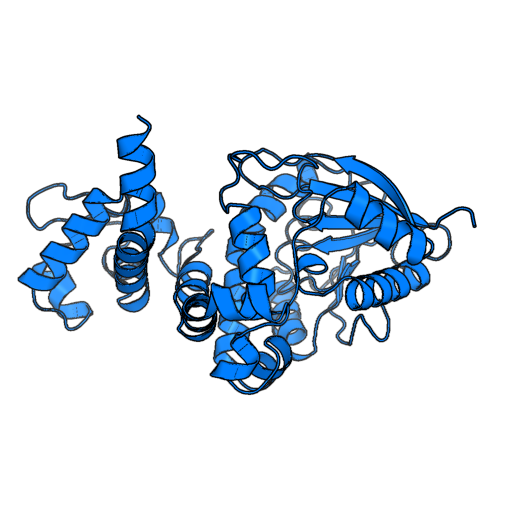.571 42.593 1.00 36.25 274 ARG A C 1
ATOM 2077 O O . ARG A 1 273 ? 28.455 71.536 43.603 1.00 32.97 274 ARG A O 1
ATOM 2085 N N . LEU A 1 274 ? 28.725 71.466 41.340 1.00 36.24 275 LEU A N 1
ATOM 2086 C CA . LEU A 1 274 ? 27.307 71.181 40.992 1.00 34.58 275 LEU A CA 1
ATOM 2087 C C . LEU A 1 274 ? 27.224 69.782 40.372 1.00 33.98 275 LEU A C 1
ATOM 2088 O O . LEU A 1 274 ? 28.067 69.460 39.509 1.00 34.72 275 LEU A O 1
ATOM 2093 N N . LEU A 1 275 ? 26.263 68.973 40.824 1.00 31.82 276 LEU A N 1
ATOM 2094 C CA . LEU A 1 275 ? 25.932 67.664 40.208 1.00 31.10 276 LEU A CA 1
ATOM 2095 C C . LEU A 1 275 ? 24.539 67.767 39.581 1.00 29.97 276 LEU A C 1
ATOM 2096 O O . LEU A 1 275 ? 23.546 67.816 40.335 1.00 27.50 276 LEU A O 1
ATOM 2101 N N . VAL A 1 276 ? 24.488 67.855 38.250 1.00 29.61 277 VAL A N 1
ATOM 2102 C CA . VAL A 1 276 ? 23.228 67.822 37.454 1.00 29.17 277 VAL A CA 1
ATOM 2103 C C . VAL A 1 276 ? 22.847 66.352 37.274 1.00 28.23 277 VAL A C 1
ATOM 2104 O O . VAL A 1 276 ? 23.582 65.628 36.579 1.00 30.01 277 VAL A O 1
ATOM 2108 N N . ILE A 1 277 ? 21.758 65.934 37.919 1.00 26.98 278 ILE A N 1
ATOM 2109 C CA . ILE A 1 277 ? 21.232 64.540 37.874 1.00 26.29 278 ILE A CA 1
ATOM 2110 C C . ILE A 1 277 ? 20.017 64.551 36.943 1.00 26.45 278 ILE A C 1
ATOM 2111 O O . ILE A 1 277 ? 18.951 65.037 37.350 1.00 25.86 278 ILE A O 1
ATOM 2116 N N . ASP A 1 278 ? 20.203 64.078 35.711 1.00 26.72 279 ASP A N 1
ATOM 2117 C CA . ASP A 1 278 ? 19.204 64.205 34.622 1.00 25.85 279 ASP A CA 1
ATOM 2118 C C . ASP A 1 278 ? 19.565 63.235 33.499 1.00 24.33 279 ASP A C 1
ATOM 2119 O O . ASP A 1 278 ? 20.722 62.769 33.451 1.00 24.96 279 ASP A O 1
ATOM 2124 N N . VAL A 1 279 ? 18.595 62.961 32.633 1.00 24.00 280 VAL A N 1
ATOM 2125 C CA . VAL A 1 279 ? 18.817 62.299 31.319 1.00 24.77 280 VAL A CA 1
ATOM 2126 C C . VAL A 1 279 ? 19.938 63.058 30.605 1.00 25.73 280 VAL A C 1
ATOM 2127 O O . VAL A 1 279 ? 19.905 64.305 30.606 1.00 26.76 280 VAL A O 1
ATOM 2131 N N . VAL A 1 280 ? 20.914 62.325 30.071 1.00 27.23 281 VAL A N 1
ATOM 2132 C CA . VAL A 1 280 ? 21.896 62.839 29.075 1.00 28.92 281 VAL A CA 1
ATOM 2133 C C . VAL A 1 280 ? 21.611 62.092 27.770 1.00 28.94 281 VAL A C 1
ATOM 2134 O O . VAL A 1 280 ? 21.996 60.910 27.670 1.00 29.66 281 VAL A O 1
ATOM 2138 N N . LEU A 1 281 ? 20.898 62.738 26.844 1.00 30.04 282 LEU A N 1
ATOM 2139 C CA . LEU A 1 281 ? 20.496 62.126 25.552 1.00 30.28 282 LEU A CA 1
ATOM 2140 C C . LEU A 1 281 ? 21.744 61.936 24.697 1.00 30.97 282 LEU A C 1
ATOM 2141 O O . LEU A 1 281 ? 22.674 62.739 24.758 1.00 32.10 282 LEU A O 1
ATOM 2146 N N . PRO A 1 282 ? 21.811 60.856 23.888 1.00 30.45 283 PRO A N 1
ATOM 2147 C CA . PRO A 1 282 ? 22.864 60.721 22.884 1.00 30.95 283 PRO A CA 1
ATOM 2148 C C . PRO A 1 282 ? 22.623 61.708 21.732 1.00 31.27 283 PRO A C 1
ATOM 2149 O O . PRO A 1 282 ? 21.488 62.113 21.544 1.00 28.17 283 PRO A O 1
ATOM 2153 N N . ASP A 1 283 ? 23.682 62.074 21.002 1.00 31.86 284 ASP A N 1
ATOM 2154 C CA . ASP A 1 283 ? 23.597 62.932 19.787 1.00 32.71 284 ASP A CA 1
ATOM 2155 C C . ASP A 1 283 ? 22.651 62.271 18.774 1.00 31.33 284 ASP A C 1
ATOM 2156 O O . ASP A 1 283 ? 21.862 62.997 18.136 1.00 32.53 284 ASP A O 1
ATOM 2161 N N A ARG A 1 284 ? 22.754 60.943 18.624 0.50 31.04 285 ARG A N 1
ATOM 2162 N N B ARG A 1 284 ? 22.714 60.939 18.659 0.50 30.42 285 ARG A N 1
ATOM 2163 C CA A ARG A 1 284 ? 21.863 60.100 17.779 0.50 30.93 285 ARG A CA 1
ATOM 2164 C CA B ARG A 1 284 ? 21.856 60.119 17.760 0.50 30.07 285 ARG A CA 1
ATOM 2165 C C A ARG A 1 284 ? 20.893 59.320 18.670 0.50 29.60 285 ARG A C 1
ATOM 2166 C C B ARG A 1 284 ? 20.895 59.275 18.607 0.50 28.84 285 ARG A C 1
ATOM 2167 O O A ARG A 1 284 ? 21.370 58.498 19.478 0.50 29.02 285 ARG A O 1
ATOM 2168 O O B ARG A 1 284 ? 21.378 58.382 19.332 0.50 28.06 285 ARG A O 1
ATOM 2183 N N . ALA A 1 285 ? 19.589 59.550 18.505 1.00 28.41 286 ALA A N 1
ATOM 2184 C CA . ALA A 1 285 ? 18.517 58.853 19.255 1.00 27.92 286 ALA A CA 1
ATOM 2185 C C . ALA A 1 285 ? 18.519 57.363 18.899 1.00 28.48 286 ALA A C 1
ATOM 2186 O O . ALA A 1 285 ? 18.748 57.028 17.721 1.00 30.05 286 ALA A O 1
ATOM 2188 N N . GLU A 1 286 ? 18.278 56.506 19.893 1.00 28.51 287 GLU A N 1
ATOM 2189 C CA . GLU A 1 286 ? 18.181 55.031 19.726 1.00 29.52 287 GLU A CA 1
ATOM 2190 C C . GLU A 1 286 ? 17.406 54.458 20.908 1.00 28.50 287 GLU A C 1
ATOM 2191 O O . GLU A 1 286 ? 17.205 55.153 21.903 1.00 27.28 287 GLU A O 1
ATOM 2197 N N . PRO A 1 287 ? 16.933 53.192 20.837 1.00 28.44 288 PRO A N 1
ATOM 2198 C CA . PRO A 1 287 ? 16.249 52.565 21.969 1.00 27.92 288 PRO A CA 1
ATOM 2199 C C . PRO A 1 287 ? 17.103 52.567 23.245 1.00 27.89 288 PRO A C 1
ATOM 2200 O O . PRO A 1 287 ? 18.314 52.478 23.148 1.00 26.76 288 PRO A O 1
ATOM 2204 N N . ASP A 1 288 ? 16.438 52.658 24.398 1.00 28.95 289 ASP A N 1
ATOM 2205 C CA . ASP A 1 288 ? 17.057 52.867 25.733 1.00 30.40 289 ASP A CA 1
ATOM 2206 C C . ASP A 1 288 ? 16.418 51.888 26.714 1.00 29.95 289 ASP A C 1
ATOM 2207 O O . ASP A 1 288 ? 15.199 51.744 26.727 1.00 29.56 289 ASP A O 1
ATOM 2212 N N . PRO A 1 289 ? 17.208 51.179 27.553 1.00 31.21 290 PRO A N 1
ATOM 2213 C CA . PRO A 1 289 ? 16.649 50.238 28.527 1.00 31.64 290 PRO A CA 1
ATOM 2214 C C . PRO A 1 289 ? 16.113 50.869 29.825 1.00 29.86 290 PRO A C 1
ATOM 2215 O O . PRO A 1 289 ? 15.650 50.121 30.663 1.00 32.06 290 PRO A O 1
ATOM 2219 N N . ALA A 1 290 ? 16.175 52.199 29.964 1.00 27.39 291 ALA A N 1
ATOM 2220 C CA . ALA A 1 290 ? 15.684 52.947 31.150 1.00 27.26 291 ALA A CA 1
ATOM 2221 C C . ALA A 1 290 ? 14.217 52.593 31.431 1.00 26.11 291 ALA A C 1
ATOM 2222 O O . ALA A 1 290 ? 13.458 52.385 30.465 1.00 26.85 291 ALA A O 1
ATOM 2224 N N . GLU A 1 291 ? 13.839 52.541 32.713 1.00 25.52 292 GLU A N 1
ATOM 2225 C CA . GLU A 1 291 ? 12.463 52.213 33.178 1.00 25.65 292 GLU A CA 1
ATOM 2226 C C . GLU A 1 291 ? 11.465 53.216 32.580 1.00 25.73 292 GLU A C 1
ATOM 2227 O O . GLU A 1 291 ? 10.339 52.795 32.261 1.00 27.81 292 GLU A O 1
ATOM 2233 N N . LEU A 1 292 ? 11.861 54.485 32.429 1.00 25.00 293 LEU A N 1
ATOM 2234 C CA . LEU A 1 292 ? 11.070 55.522 31.712 1.00 25.12 293 LEU A CA 1
ATOM 2235 C C . LEU A 1 292 ? 11.843 55.968 30.467 1.00 24.95 293 LEU A C 1
ATOM 2236 O O . LEU A 1 292 ? 13.007 56.390 30.607 1.00 26.58 293 LEU A O 1
ATOM 2241 N N . ASN A 1 293 ? 11.210 55.866 29.297 1.00 24.10 294 ASN A N 1
ATOM 2242 C CA . ASN A 1 293 ? 11.801 56.240 27.985 1.00 23.52 294 ASN A CA 1
ATOM 2243 C C . ASN A 1 293 ? 12.193 57.715 28.025 1.00 22.64 294 ASN A C 1
ATOM 2244 O O . ASN A 1 293 ? 11.350 58.571 28.285 1.00 23.08 294 ASN A O 1
ATOM 2249 N N . PRO A 1 294 ? 13.476 58.065 27.775 1.00 21.96 295 PRO A N 1
ATOM 2250 C CA . PRO A 1 294 ? 13.932 59.449 27.916 1.00 22.54 295 PRO A CA 1
ATOM 2251 C C . PRO A 1 294 ? 13.332 60.418 26.883 1.00 22.81 295 PRO A C 1
ATOM 2252 O O . PRO A 1 294 ? 13.240 61.597 27.182 1.00 23.73 295 PRO A O 1
ATOM 2256 N N . TYR A 1 295 ? 12.934 59.916 25.710 1.00 22.67 296 TYR A N 1
ATOM 2257 C CA . TYR A 1 295 ? 12.353 60.733 24.610 1.00 23.25 296 TYR A CA 1
ATOM 2258 C C . TYR A 1 295 ? 10.876 61.002 24.910 1.00 23.00 296 TYR A C 1
ATOM 2259 O O . TYR A 1 295 ? 10.396 62.100 24.574 1.00 24.24 296 TYR A O 1
ATOM 2268 N N . VAL A 1 296 ? 10.188 60.047 25.545 1.00 22.48 297 VAL A N 1
ATOM 2269 C CA . VAL A 1 296 ? 8.804 60.250 26.067 1.00 23.67 297 VAL A CA 1
ATOM 2270 C C . VAL A 1 296 ? 8.860 61.297 27.191 1.00 23.13 297 VAL A C 1
ATOM 2271 O O . VAL A 1 296 ? 7.963 62.159 27.228 1.00 23.15 297 VAL A O 1
ATOM 2275 N N . LYS A 1 297 ? 9.878 61.235 28.060 1.00 23.57 298 LYS A N 1
ATOM 2276 C CA . LYS A 1 297 ? 10.132 62.264 29.107 1.00 23.96 298 LYS A CA 1
ATOM 2277 C C . LYS A 1 297 ? 10.328 63.631 28.443 1.00 23.70 298 LYS A C 1
ATOM 2278 O O . LYS A 1 297 ? 9.746 64.613 28.933 1.00 24.08 298 LYS A O 1
ATOM 2284 N N . ASP A 1 298 ? 11.118 63.682 27.367 1.00 24.75 299 ASP A N 1
ATOM 2285 C CA . ASP A 1 298 ? 11.376 64.916 26.578 1.00 24.61 299 ASP A CA 1
ATOM 2286 C C . ASP A 1 298 ? 10.042 65.549 26.164 1.00 24.03 299 ASP A C 1
ATOM 2287 O O . ASP A 1 298 ? 9.867 66.757 26.403 1.00 24.80 299 ASP A O 1
ATOM 2292 N N . LEU A 1 299 ? 9.142 64.763 25.568 1.00 24.05 300 LEU A N 1
ATOM 2293 C CA . LEU A 1 299 ? 7.843 65.258 25.034 1.00 24.71 300 LEU A CA 1
ATOM 2294 C C . LEU A 1 299 ? 6.885 65.553 26.195 1.00 24.60 300 LEU A C 1
ATOM 2295 O O . LEU A 1 299 ? 6.066 66.474 26.047 1.00 25.05 300 LEU A O 1
ATOM 2300 N N . GLN A 1 300 ? 6.993 64.819 27.310 1.00 24.84 301 GLN A N 1
ATOM 2301 C CA . GLN A 1 300 ? 6.260 65.114 28.573 1.00 25.40 301 GLN A CA 1
ATOM 2302 C C . GLN A 1 300 ? 6.627 66.530 29.034 1.00 26.10 301 GLN A C 1
ATOM 2303 O O . GLN A 1 300 ? 5.706 67.312 29.338 1.00 26.94 301 GLN A O 1
ATOM 2309 N N . MET A 1 301 ? 7.926 66.844 29.071 1.00 25.97 302 MET A N 1
ATOM 2310 C CA . MET A 1 301 ? 8.450 68.176 29.473 1.00 26.55 302 MET A CA 1
ATOM 2311 C C . MET A 1 301 ? 7.918 69.251 28.518 1.00 27.13 302 MET A C 1
ATOM 2312 O O . MET A 1 301 ? 7.590 70.347 29.004 1.00 29.87 302 MET 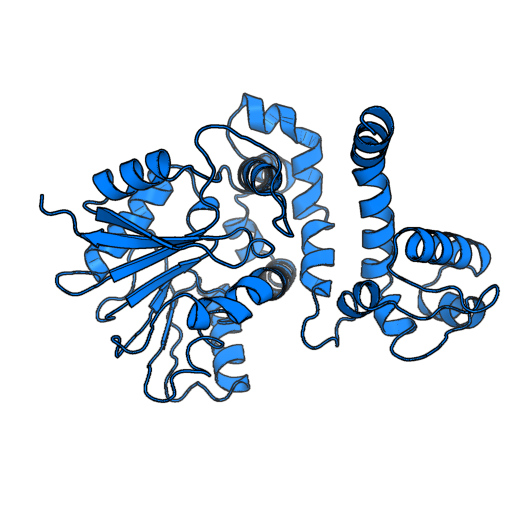A O 1
ATOM 2317 N N . LEU A 1 302 ? 7.815 68.953 27.218 1.00 26.34 303 LEU A N 1
ATOM 2318 C CA . LEU A 1 302 ? 7.279 69.908 26.210 1.00 27.55 303 LEU A CA 1
ATOM 2319 C C . LEU A 1 302 ? 5.822 70.248 26.547 1.00 28.12 303 LEU A C 1
ATOM 2320 O O . LEU A 1 302 ? 5.531 71.440 26.757 1.00 29.53 303 LEU A O 1
ATOM 2325 N N . VAL A 1 303 ? 4.947 69.240 26.596 1.00 27.08 304 VAL A N 1
ATOM 2326 C CA . VAL A 1 303 ? 3.465 69.428 26.662 1.00 28.61 304 VAL A CA 1
ATOM 2327 C C . VAL A 1 303 ? 3.068 69.992 28.033 1.00 29.36 304 VAL A C 1
ATOM 2328 O O . VAL A 1 303 ? 2.085 70.761 28.078 1.00 30.98 304 VAL A O 1
ATOM 2332 N N . LEU A 1 304 ? 3.795 69.640 29.102 1.00 28.84 305 LEU A N 1
ATOM 2333 C CA . LEU A 1 304 ? 3.455 70.042 30.496 1.00 29.57 305 LEU A CA 1
ATOM 2334 C C . LEU A 1 304 ? 4.090 71.395 30.846 1.00 30.93 305 LEU A C 1
ATOM 2335 O O . LEU A 1 304 ? 3.419 72.181 31.548 1.00 31.26 305 LEU A O 1
ATOM 2340 N N . LEU A 1 305 ? 5.330 71.653 30.410 1.00 30.43 306 LEU A N 1
ATOM 2341 C CA . LEU A 1 305 ? 6.178 72.746 30.968 1.00 32.22 306 LEU A CA 1
ATOM 2342 C C . LEU A 1 305 ? 6.899 73.564 29.887 1.00 32.47 306 LEU A C 1
ATOM 2343 O O . LEU A 1 305 ? 7.440 74.630 30.239 1.00 33.32 306 LEU A O 1
ATOM 2348 N N . GLY A 1 306 ? 6.931 73.101 28.635 1.00 32.64 307 GLY A N 1
ATOM 2349 C CA . GLY A 1 306 ? 7.781 73.688 27.583 1.00 33.60 307 GLY A CA 1
ATOM 2350 C C . GLY A 1 306 ? 9.257 73.451 27.864 1.00 32.73 307 GLY A C 1
ATOM 2351 O O . GLY A 1 306 ? 10.086 74.241 27.369 1.00 33.92 307 GLY A O 1
ATOM 2352 N N . GLY A 1 307 ? 9.572 72.407 28.639 1.00 31.46 308 GLY A N 1
ATOM 2353 C CA . GLY A 1 307 ? 10.950 71.968 28.928 1.00 30.42 308 GLY A CA 1
ATOM 2354 C C . GLY A 1 307 ? 11.433 70.984 27.879 1.00 30.17 308 GLY A C 1
ATOM 2355 O O . GLY A 1 307 ? 10.785 70.894 26.816 1.00 29.92 308 GLY A O 1
ATOM 2356 N N . ARG A 1 308 ? 12.520 70.265 28.163 1.00 30.35 309 ARG A N 1
ATOM 2357 C CA . ARG A 1 308 ? 13.100 69.247 27.246 1.00 32.02 309 ARG A CA 1
ATOM 2358 C C . ARG A 1 308 ? 14.209 68.461 27.952 1.00 30.30 309 ARG A C 1
ATOM 2359 O O . ARG A 1 308 ? 14.755 68.965 28.953 1.00 30.08 309 ARG A O 1
ATOM 2367 N N . GLU A 1 309 ? 14.515 67.264 27.444 1.00 29.26 310 GLU A N 1
ATOM 2368 C CA . GLU A 1 309 ? 15.762 66.524 27.766 1.00 28.75 310 GLU A CA 1
ATOM 2369 C C . GLU A 1 309 ? 16.841 66.999 26.790 1.00 30.71 310 GLU A C 1
ATOM 2370 O O . GLU A 1 309 ? 16.482 67.499 25.700 1.00 30.10 310 GLU A O 1
ATOM 2376 N N . ARG A 1 310 ? 18.111 66.864 27.173 1.00 31.35 311 ARG A N 1
ATOM 2377 C CA . ARG A 1 310 ? 19.249 67.491 26.458 1.00 32.71 311 ARG A CA 1
ATOM 2378 C C . ARG A 1 310 ? 20.415 66.509 26.343 1.00 32.79 311 ARG A C 1
ATOM 2379 O O . ARG A 1 310 ? 20.592 65.676 27.250 1.00 31.95 311 ARG A O 1
ATOM 2387 N N . THR A 1 311 ? 21.181 66.631 25.257 1.00 34.65 312 THR A N 1
ATOM 2388 C CA . THR A 1 311 ? 22.478 65.939 25.049 1.00 36.26 312 THR A CA 1
ATOM 2389 C C . THR A 1 311 ? 23.532 66.586 25.954 1.00 37.88 312 THR A C 1
ATOM 2390 O O . THR A 1 311 ? 23.255 67.672 26.506 1.00 36.80 312 THR A O 1
ATOM 2394 N N . ARG A 1 312 ? 24.693 65.944 26.099 1.00 39.21 313 ARG A N 1
ATOM 2395 C CA . ARG A 1 312 ? 25.853 66.500 26.845 1.00 40.89 313 ARG A CA 1
ATOM 2396 C C . ARG A 1 312 ? 26.287 67.816 26.187 1.00 42.60 313 ARG A C 1
ATOM 2397 O O . ARG A 1 312 ? 26.569 68.774 26.927 1.00 43.01 313 ARG A O 1
ATOM 2405 N N . ALA A 1 313 ? 26.334 67.857 24.851 1.00 43.27 314 ALA A N 1
ATOM 2406 C CA . ALA A 1 313 ? 26.723 69.048 24.056 1.00 46.29 314 ALA A CA 1
ATOM 2407 C C . ALA A 1 313 ? 25.767 70.210 24.358 1.00 44.43 314 ALA A C 1
ATOM 2408 O O . ALA A 1 313 ? 26.257 71.332 24.565 1.00 46.48 314 ALA A O 1
ATOM 2410 N N . HIS A 1 314 ? 24.456 69.941 24.383 1.00 42.96 315 HIS A N 1
ATOM 2411 C CA . HIS A 1 314 ? 23.384 70.940 24.644 1.00 43.75 315 HIS A CA 1
ATOM 2412 C C . HIS A 1 314 ? 23.540 71.489 26.069 1.00 45.93 315 HIS A C 1
ATOM 2413 O O . HIS A 1 314 ? 23.445 72.718 26.237 1.00 43.03 315 HIS A O 1
ATOM 2420 N N . LEU A 1 315 ? 23.795 70.619 27.052 1.00 46.84 316 LEU A N 1
ATOM 2421 C CA . LEU A 1 315 ? 23.988 71.025 28.472 1.00 46.21 316 LEU A CA 1
ATOM 2422 C C . LEU A 1 315 ? 25.348 71.718 28.637 1.00 49.16 316 LEU A C 1
ATOM 2423 O O . LEU A 1 315 ? 25.391 72.743 29.346 1.00 50.68 316 LEU A O 1
ATOM 2428 N N . ASP A 1 316 ? 26.408 71.178 28.017 1.00 51.45 317 ASP A N 1
ATOM 2429 C CA . ASP A 1 316 ? 27.788 71.744 28.042 1.00 53.16 317 ASP A CA 1
ATOM 2430 C C . ASP A 1 316 ? 27.732 73.215 27.618 1.00 51.36 317 ASP A C 1
ATOM 2431 O O . ASP A 1 316 ? 28.461 74.034 28.219 1.00 51.98 317 ASP A O 1
ATOM 2436 N N . ARG A 1 317 ? 26.893 73.521 26.625 1.00 51.50 318 ARG A N 1
ATOM 2437 C CA . ARG A 1 317 ? 26.717 74.886 26.059 1.00 54.04 318 ARG A CA 1
ATOM 2438 C C . ARG A 1 317 ? 25.966 75.764 27.070 1.00 54.33 318 ARG A C 1
ATOM 2439 O O . ARG A 1 317 ? 26.346 76.941 27.214 1.00 53.10 318 ARG A O 1
ATOM 2447 N N . LEU A 1 318 ? 24.950 75.217 27.748 1.00 52.27 319 LEU A N 1
ATOM 2448 C CA . LEU A 1 318 ? 24.136 75.958 28.750 1.00 51.48 319 LEU A CA 1
ATOM 2449 C C . LEU A 1 318 ? 24.992 76.232 29.991 1.00 51.45 319 LEU A C 1
ATOM 2450 O O . LEU A 1 318 ? 24.838 77.323 30.574 1.00 54.31 319 LEU A O 1
ATOM 2455 N N . CYS A 1 319 ? 25.867 75.288 30.361 1.00 50.68 320 CYS A N 1
ATOM 2456 C CA . CYS A 1 319 ? 26.895 75.447 31.427 1.00 53.19 320 CYS A CA 1
ATOM 2457 C C . CYS A 1 319 ? 27.874 76.554 31.028 1.00 53.78 320 CYS A C 1
ATOM 2458 O O . CYS A 1 319 ? 27.988 77.549 31.778 1.00 53.03 320 CYS A O 1
ATOM 2461 N N . ALA A 1 320 ? 28.554 76.375 29.892 1.00 55.80 321 ALA A N 1
ATOM 2462 C CA . ALA A 1 320 ? 29.487 77.362 29.301 1.00 55.40 321 ALA A CA 1
ATOM 2463 C C . ALA A 1 320 ? 28.934 78.772 29.539 1.00 56.65 321 ALA A C 1
ATOM 2464 O O . ALA A 1 320 ? 29.667 79.605 30.109 1.00 58.53 321 ALA A O 1
ATOM 2466 N N . ARG A 1 321 ? 27.668 79.001 29.169 1.00 50.01 322 ARG A N 1
ATOM 2467 C CA . ARG A 1 321 ? 26.985 80.320 29.269 1.00 49.89 322 ARG A CA 1
ATOM 2468 C C . ARG A 1 321 ? 26.853 80.763 30.730 1.00 49.46 322 ARG A C 1
ATOM 2469 O O . ARG A 1 321 ? 27.039 81.963 30.994 1.00 53.29 322 ARG A O 1
ATOM 2477 N N . ALA A 1 322 ? 26.512 79.843 31.635 1.00 50.81 323 ALA A N 1
ATOM 2478 C CA . ALA A 1 322 ? 26.293 80.125 33.074 1.00 51.27 323 ALA A CA 1
ATOM 2479 C C . ALA A 1 322 ? 27.623 80.462 33.764 1.00 50.86 323 ALA A C 1
ATOM 2480 O O . ALA A 1 322 ? 27.598 80.697 34.985 1.00 50.75 323 ALA A O 1
ATOM 2482 N N . GLY A 1 323 ? 28.733 80.503 33.018 1.00 52.38 324 GLY A N 1
ATOM 2483 C CA . GLY A 1 323 ? 30.094 80.615 33.574 1.00 53.29 324 GLY A CA 1
ATOM 2484 C C . GLY A 1 323 ? 30.525 79.304 34.207 1.00 52.87 324 GLY A C 1
ATOM 2485 O O . GLY A 1 323 ? 31.366 79.338 35.125 1.00 53.22 324 GLY A O 1
ATOM 2486 N N . LEU A 1 324 ? 29.963 78.190 33.726 1.00 50.49 325 LEU A N 1
ATOM 2487 C CA . LEU A 1 324 ? 30.219 76.812 34.222 1.00 52.51 325 LEU A CA 1
ATOM 2488 C C . LEU A 1 324 ? 30.790 75.967 33.081 1.00 55.81 325 LEU A C 1
ATOM 2489 O O . LEU A 1 324 ? 30.524 76.293 31.910 1.00 58.10 325 LEU A O 1
ATOM 2494 N N . VAL A 1 325 ? 31.551 74.924 33.417 1.00 58.01 326 VAL A N 1
ATOM 2495 C CA . VAL A 1 325 ? 32.062 73.915 32.442 1.00 58.00 326 VAL A CA 1
ATOM 2496 C C . VAL A 1 325 ? 31.648 72.529 32.945 1.00 56.80 326 VAL A C 1
ATOM 2497 O O . VAL A 1 325 ? 31.827 72.261 34.151 1.00 56.52 326 VAL A O 1
ATOM 2501 N N . ILE A 1 326 ? 31.076 71.698 32.069 1.00 54.66 327 ILE A N 1
ATOM 2502 C CA . ILE A 1 326 ? 30.863 70.250 32.354 1.00 52.35 327 ILE A CA 1
A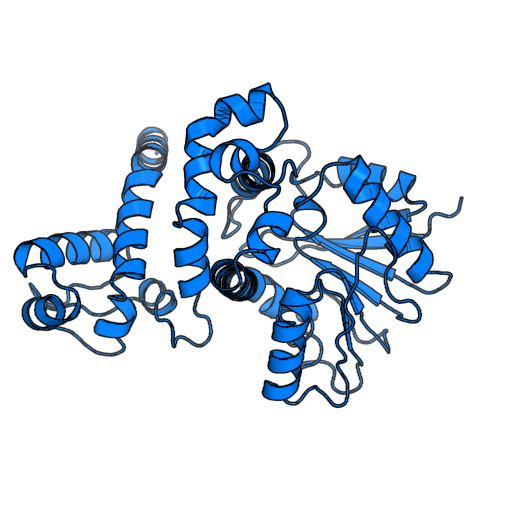TOM 2503 C C . ILE A 1 326 ? 32.251 69.623 32.500 1.00 53.66 327 ILE A C 1
ATOM 2504 O O . ILE A 1 326 ? 33.015 69.641 31.515 1.00 58.03 327 ILE A O 1
ATOM 2509 N N . ASP A 1 327 ? 32.568 69.130 33.698 1.00 50.23 328 ASP A N 1
ATOM 2510 C CA . ASP A 1 327 ? 33.862 68.475 34.018 1.00 55.25 328 ASP A CA 1
ATOM 2511 C C . ASP A 1 327 ? 33.845 67.041 33.480 1.00 52.69 328 ASP A C 1
ATOM 2512 O O . ASP A 1 327 ? 34.871 66.606 32.930 1.00 55.19 328 ASP A O 1
ATOM 2517 N N . ARG A 1 328 ? 32.713 66.343 33.622 1.00 50.77 329 ARG A N 1
ATOM 2518 C CA . ARG A 1 328 ? 32.674 64.858 33.662 1.00 48.52 329 ARG A CA 1
ATOM 2519 C C . ARG A 1 328 ? 31.219 64.385 33.766 1.00 43.92 329 ARG A C 1
ATOM 2520 O O . ARG A 1 328 ? 30.469 64.970 34.572 1.00 45.35 329 ARG A O 1
ATOM 2528 N N . VAL A 1 329 ? 30.839 63.373 32.977 1.00 42.19 330 VAL A N 1
ATOM 2529 C CA . VAL A 1 329 ? 29.500 62.713 33.041 1.00 41.21 330 VAL A CA 1
ATOM 2530 C C . VAL A 1 329 ? 29.707 61.266 33.500 1.00 40.33 330 VAL A C 1
ATOM 2531 O O . VAL A 1 329 ? 30.470 60.542 32.835 1.00 41.13 330 VAL A O 1
ATOM 2535 N N . LEU A 1 330 ? 29.058 60.879 34.603 1.00 38.31 331 LEU A N 1
ATOM 2536 C CA . LEU A 1 330 ? 29.161 59.533 35.228 1.00 37.33 331 LEU A CA 1
ATOM 2537 C C . LEU A 1 330 ? 27.843 58.790 35.038 1.00 34.30 331 LEU A C 1
ATOM 2538 O O . LEU A 1 330 ? 26.773 59.361 35.240 1.00 34.87 331 LEU A O 1
ATOM 2543 N N . PRO A 1 331 ? 27.877 57.495 34.647 1.00 34.69 332 PRO A N 1
ATOM 2544 C CA . PRO A 1 331 ? 26.651 56.735 34.412 1.00 34.13 332 PRO A CA 1
ATOM 2545 C C . PRO A 1 331 ? 26.035 56.188 35.708 1.00 33.37 332 PRO A C 1
ATOM 2546 O O . PRO A 1 331 ? 26.754 56.001 36.680 1.00 33.94 332 PRO A O 1
ATOM 2550 N N . LEU A 1 332 ? 24.720 55.966 35.688 1.00 30.38 333 LEU A N 1
ATOM 2551 C CA . LEU A 1 332 ? 23.986 55.164 36.700 1.00 30.03 333 LEU A CA 1
ATOM 2552 C C . LEU A 1 332 ? 23.633 53.822 36.068 1.00 30.54 333 LEU A C 1
ATOM 2553 O O . LEU A 1 332 ? 23.746 53.665 34.852 1.00 30.59 333 LEU A O 1
ATOM 2558 N N . PRO A 1 333 ? 23.265 52.796 36.870 1.00 32.26 334 PRO A N 1
ATOM 2559 C CA . PRO A 1 333 ? 22.840 51.510 36.317 1.00 32.88 334 PRO A CA 1
ATOM 2560 C C . PRO A 1 333 ? 21.752 51.715 35.258 1.00 32.33 334 PRO A C 1
ATOM 2561 O O . PRO A 1 333 ? 20.883 52.569 35.409 1.00 30.67 334 PRO A O 1
ATOM 2565 N N . PRO A 1 334 ? 21.792 50.971 34.127 1.00 33.53 335 PRO A N 1
ATOM 2566 C CA . PRO A 1 334 ? 20.990 51.307 32.943 1.00 32.12 335 PRO A CA 1
ATOM 2567 C C . PRO A 1 334 ? 19.469 51.470 33.118 1.00 29.01 335 PRO A C 1
ATOM 2568 O O . PRO A 1 334 ? 18.885 52.216 32.356 1.00 27.84 335 PRO A O 1
ATOM 2572 N N . HIS A 1 335 ? 18.858 50.784 34.088 1.00 27.64 336 HIS A N 1
ATOM 2573 C CA . HIS A 1 335 ? 17.391 50.838 34.341 1.00 28.25 336 HIS A CA 1
ATOM 2574 C C . HIS A 1 335 ? 16.983 52.232 34.850 1.00 26.47 336 HIS A C 1
ATOM 2575 O O . HIS A 1 335 ? 15.809 52.600 34.674 1.00 26.50 336 HIS A O 1
ATOM 2582 N N . VAL A 1 336 ? 17.913 52.995 35.430 1.00 25.86 337 VAL A N 1
ATOM 2583 C CA . VAL A 1 336 ? 17.613 54.307 36.078 1.00 26.22 337 VAL A CA 1
ATOM 2584 C C . VAL A 1 336 ? 17.305 55.341 34.988 1.00 26.56 337 VAL A C 1
ATOM 2585 O O . VAL A 1 336 ? 16.252 56.001 35.091 1.00 26.40 337 VAL A O 1
ATOM 2589 N N . GLY A 1 337 ? 18.188 55.472 33.991 1.00 26.94 338 GLY A N 1
ATOM 2590 C CA . GLY A 1 337 ? 18.002 56.358 32.825 1.00 29.00 338 GLY A CA 1
ATOM 2591 C C . GLY A 1 337 ? 18.638 57.727 33.012 1.00 31.05 338 GLY A C 1
ATOM 2592 O O . GLY A 1 337 ? 18.808 58.438 32.002 1.00 35.57 338 GLY A O 1
ATOM 2593 N N . LEU A 1 338 ? 18.977 58.100 34.248 1.00 30.15 339 LEU A N 1
ATOM 2594 C CA . LEU A 1 338 ? 19.621 59.402 34.566 1.00 29.87 339 LEU A CA 1
ATOM 2595 C C . LEU A 1 338 ? 21.138 59.200 34.632 1.00 29.21 339 LEU A C 1
ATOM 2596 O O . LEU A 1 338 ? 21.576 58.064 34.900 1.00 29.16 339 LEU A O 1
ATOM 2601 N N . SER A 1 339 ? 21.899 60.264 34.370 1.00 28.78 340 SER A N 1
ATOM 2602 C CA . SER A 1 339 ? 23.376 60.317 34.517 1.00 30.22 340 SER A CA 1
ATOM 2603 C C . SER A 1 339 ? 23.745 61.425 35.506 1.00 30.31 340 SER A C 1
ATOM 2604 O O . SER A 1 339 ? 22.878 62.278 35.789 1.00 28.34 340 SER A O 1
ATOM 2607 N N . LEU A 1 340 ? 24.979 61.389 36.016 1.00 30.15 341 LEU A N 1
ATOM 2608 C CA . LEU A 1 340 ? 25.541 62.394 36.956 1.00 31.03 341 LEU A CA 1
ATOM 2609 C C . LEU A 1 340 ? 26.536 63.272 36.191 1.00 32.40 341 LEU A C 1
ATOM 2610 O O . LEU A 1 340 ? 27.636 62.779 35.870 1.00 33.69 341 LEU A O 1
ATOM 2615 N N . THR A 1 341 ? 26.153 64.515 35.892 1.00 32.40 342 THR A N 1
ATOM 2616 C CA . THR A 1 341 ? 27.009 65.513 35.200 1.00 33.34 342 THR A CA 1
ATOM 2617 C C . THR A 1 341 ? 27.635 66.430 36.256 1.00 33.82 342 THR A C 1
ATOM 2618 O O . THR A 1 341 ? 26.887 67.225 36.864 1.00 32.74 342 THR A O 1
ATOM 2622 N N . GLU A 1 342 ? 28.946 66.287 36.481 1.00 36.52 343 GLU A N 1
ATOM 2623 C CA . GLU A 1 342 ? 29.755 67.164 37.371 1.00 40.44 343 GLU A CA 1
ATOM 2624 C C . GLU A 1 342 ? 30.020 68.487 36.648 1.00 41.26 343 GLU A C 1
ATOM 2625 O O . GLU A 1 342 ? 30.631 68.452 35.560 1.00 41.79 343 GLU A O 1
ATOM 2631 N N . VAL A 1 343 ? 29.584 69.600 37.243 1.00 42.09 344 VAL A N 1
ATOM 2632 C CA . VAL A 1 343 ? 29.715 70.979 36.689 1.00 44.17 344 VAL A CA 1
ATOM 2633 C C . VAL A 1 343 ? 30.506 71.827 37.694 1.00 45.57 344 VAL A C 1
ATOM 2634 O O . VAL A 1 343 ? 30.121 71.849 38.884 1.00 46.24 344 VAL A O 1
ATOM 2638 N N . VAL A 1 344 ? 31.577 72.480 37.231 1.00 48.99 345 VAL A N 1
ATOM 2639 C CA . VAL A 1 344 ? 32.433 73.400 38.040 1.00 48.86 345 VAL A CA 1
ATOM 2640 C C . VAL A 1 344 ? 32.445 74.768 37.362 1.00 49.63 345 VAL A C 1
ATOM 2641 O O . VAL A 1 344 ? 32.127 74.874 36.180 1.00 52.41 345 VAL A O 1
ATOM 2645 N N . PRO A 1 345 ? 32.794 75.857 38.088 1.00 51.08 346 PRO A N 1
ATOM 2646 C CA . PRO A 1 345 ? 32.911 77.183 37.478 1.00 52.84 346 PRO A CA 1
ATOM 2647 C C . PRO A 1 345 ? 33.955 77.211 36.351 1.00 55.10 346 PRO A C 1
ATOM 2648 O O . PRO A 1 345 ? 34.973 76.556 36.478 1.00 56.88 346 PRO A O 1
ATOM 2652 N N . ALA A 1 346 ? 33.671 77.967 35.286 1.00 58.90 347 ALA A N 1
ATOM 2653 C CA . ALA A 1 346 ? 34.518 78.094 34.077 1.00 64.03 347 ALA A CA 1
ATOM 2654 C C . ALA A 1 346 ? 35.710 78.998 34.378 1.00 67.28 347 ALA A C 1
ATOM 2655 O O . ALA A 1 346 ? 35.571 79.985 35.098 1.00 68.64 347 ALA A O 1
ATOM 2657 N N . PRO A 1 347 ? 36.916 78.682 33.847 1.00 72.77 348 PRO A N 1
ATOM 2658 C CA . PRO A 1 347 ? 38.090 79.541 34.006 1.00 76.69 348 PRO A CA 1
ATOM 2659 C C . PRO A 1 347 ? 37.801 81.029 33.752 1.00 77.78 348 PRO A C 1
ATOM 2660 O O . PRO A 1 347 ? 38.244 81.848 34.539 1.00 81.35 348 PRO A O 1
ATOM 2664 N N . ALA A 1 348 ? 37.074 81.327 32.666 1.00 77.60 349 ALA A N 1
ATOM 2665 C CA . ALA A 1 348 ? 36.689 82.687 32.216 1.00 74.64 349 ALA A CA 1
ATOM 2666 C C . ALA A 1 348 ? 37.947 83.513 31.927 1.00 72.73 349 ALA A C 1
ATOM 2667 O O . ALA A 1 348 ? 38.877 82.936 31.330 1.00 64.42 349 ALA A O 1
#

Foldseek 3Di:
DVVVVVVCVVCVVVLLVLLLCCLVQLVLQVQDAHKDALCRSCVRRVHHSVVSLVSQVSCVVVQQWPCPDRRIIHGDPNVNLCHPPRPLHLSLLSNLCSPCLLVVLVVCLVVLVVVLAACSCVVQPHAQVVSCVVVLVSVVSVLSSVLNLCLQVLQFVCVQDPPPVWQEEEEEQCFLVSNVLSNCVVPVNHAYEYEHAPSRLVNNCVSCVVSVNVVRYYYHYDDLLVADAADTQEYEYAPHQQLDALVSSLSSLLRVQVRCPPRHKYKYWFAAAAPDHDDALALDTQQVVQSSSSHRRSGGGYHPVSVQVSQVSSQKGFPDWTDTPRNSRIIITIIHGHPD

B-factor: mean 34.24, std 10.43, range [20.92, 83.09]